Protein AF-A0AAN7VFF1-F1 (afdb_monomer)

Solvent-accessible surface area (backbone atoms only — not comparable to full-atom values): 11862 Å² total; per-residue (Å²): 141,87,87,75,80,69,63,66,57,57,54,52,55,50,51,52,52,50,51,47,53,57,49,34,58,54,51,51,55,50,44,56,53,51,65,57,41,81,92,45,73,69,48,50,55,50,47,51,52,42,52,74,63,53,44,77,51,70,64,53,49,50,55,37,26,72,39,93,57,51,47,63,69,60,51,50,50,44,49,53,53,35,52,54,49,47,49,51,51,51,51,52,54,50,51,33,59,74,68,73,40,63,57,42,48,66,67,58,61,66,70,44,100,61,59,65,47,58,54,54,48,55,52,63,56,34,57,89,52,78,55,44,39,51,67,50,41,67,70,63,58,74,44,63,72,56,46,50,49,54,27,47,45,48,10,58,75,65,66,27,61,68,39,48,51,46,52,48,56,58,45,65,78,73,55,93,83,73,91,70,60,74,58,53,57,52,47,51,56,53,52,49,55,51,51,51,50,56,63,52,56,69,60,65,78,76,116

Secondary structure (DSSP, 8-state):
----TTHHHHHHHHHHHHHHHHHHHHHHHHHHHHHHS---HHHHHHHHHHHHHT--THHHHHHHHH-TT--HHHHHHHHHHHHHHHHHHHHHHHHHHHTT-SEE-HHHHHHS---HHHHHHHHHHHTT-SSEEHHHHHHH---HHHHHHHHHHHHHHTT-HHHHHHHHHHHHHH-SS----HHHHHHHHHHHHHHHHHHHHSSSS--

Radius of gyration: 21.5 Å; Cα contacts (8 Å, |Δi|>4): 154; chains: 1; bounding box: 44×47×77 Å

Sequence (207 aa):
MSASCSSNRSDAKHLERELFNATRVVYTKHLRSVLLDISSIENYLLINRILQNIVIPDDCFNWCVKSINVCESNMNLLFNKKLETDNLIKHFVQLCKIYNSDCITSDQLDSLSLPLPFKMYIIDLVKPNIDINVHTICSKYKNFLYVMDEAICTAVEYANFKALQIIYNICKGCLFGGNFSFCWFRIWNCLFRHSVRHKYSSLLFLS

Mean predicted aligned error: 10.18 Å

Foldseek 3Di:
DDDDPPPVVVVVVVVVLVVLVVVLVVLVVVLLVLQQDDDDPVSVVSNLVCLVAHDQLLCVLLSLLLHLSRDLVSVVSSLVSLVVLLVVLVVVLVVCVVVVHQWDALVRLVPDPDHPNSSSVQVVQPPPDRISGSVSCVVSDQHSLNSLLVSLVSSVVSVVVVSLVSSCVSCVVPDDPDDHDPSVVVSVVVVVVVVVVVVVVVVVVPD

pLDDT: mean 78.47, std 17.46, range [31.84, 93.81]

Organism: NCBI:txid417401

Structure (mmCIF, N/CA/C/O backbone):
data_AF-A0AAN7VFF1-F1
#
_entry.id   AF-A0AAN7VFF1-F1
#
loop_
_atom_site.group_PDB
_atom_site.id
_atom_site.type_symbol
_atom_site.label_atom_id
_atom_site.label_alt_id
_atom_site.label_comp_id
_atom_site.label_asym_id
_atom_site.label_entity_id
_atom_site.label_seq_id
_atom_site.pdbx_PDB_ins_code
_atom_site.Cartn_x
_atom_site.Cartn_y
_atom_site.Cartn_z
_atom_site.occupancy
_atom_site.B_iso_or_equiv
_atom_site.auth_seq_id
_atom_site.auth_comp_id
_atom_site.auth_asym_id
_atom_site.auth_atom_id
_atom_site.pdbx_PDB_model_num
ATOM 1 N N . MET A 1 1 ? 24.382 -24.211 -35.698 1.00 40.16 1 MET A N 1
ATOM 2 C CA . MET A 1 1 ? 23.207 -24.566 -34.871 1.00 40.16 1 MET A CA 1
ATOM 3 C C . MET A 1 1 ? 23.294 -23.763 -33.586 1.00 40.16 1 MET A C 1
ATOM 5 O O . MET A 1 1 ? 24.069 -24.124 -32.715 1.00 40.16 1 MET A O 1
ATOM 9 N N . SER A 1 2 ? 22.608 -22.626 -33.499 1.00 44.09 2 SER A N 1
ATOM 10 C CA . SER A 1 2 ? 22.656 -21.768 -32.305 1.00 44.09 2 SER A CA 1
ATOM 11 C C . SER A 1 2 ? 21.486 -20.787 -32.325 1.00 44.09 2 SER A C 1
ATOM 13 O O . SER A 1 2 ? 21.639 -19.638 -32.726 1.00 44.09 2 SER A O 1
ATOM 15 N N . ALA A 1 3 ? 20.306 -21.268 -31.942 1.00 48.22 3 ALA A N 1
ATOM 16 C CA . ALA A 1 3 ? 19.147 -20.433 -31.641 1.00 48.22 3 ALA A CA 1
ATOM 17 C C . ALA A 1 3 ? 18.147 -21.244 -30.800 1.00 48.22 3 ALA A C 1
ATOM 19 O O . ALA A 1 3 ? 17.341 -21.977 -31.360 1.00 48.22 3 ALA A O 1
ATOM 20 N N . SER A 1 4 ? 18.220 -21.153 -29.467 1.00 43.62 4 SER A N 1
ATOM 21 C CA . SER A 1 4 ? 17.098 -21.554 -28.588 1.00 43.62 4 SER A CA 1
ATOM 22 C C . SER A 1 4 ? 17.164 -21.050 -27.134 1.00 43.62 4 SER A C 1
ATOM 24 O O . SER A 1 4 ? 16.301 -21.401 -26.340 1.00 43.62 4 SER A O 1
ATOM 26 N N . CYS A 1 5 ? 18.125 -20.204 -26.738 1.00 47.34 5 CYS A N 1
ATOM 27 C CA . CYS A 1 5 ? 18.219 -19.761 -25.334 1.00 47.34 5 CYS A CA 1
ATOM 28 C C . CYS A 1 5 ? 17.380 -18.513 -24.988 1.00 47.34 5 CYS A C 1
ATOM 30 O O . CYS A 1 5 ? 17.310 -18.141 -23.818 1.00 47.34 5 CYS A O 1
ATOM 32 N N . SER A 1 6 ? 16.763 -17.847 -25.967 1.00 49.81 6 SER A N 1
ATOM 33 C CA . SER A 1 6 ? 16.046 -16.578 -25.763 1.00 49.81 6 SER A CA 1
ATOM 34 C C . SER A 1 6 ? 14.559 -16.730 -25.413 1.00 49.81 6 SER A C 1
ATOM 36 O O . SER A 1 6 ? 14.064 -15.894 -24.662 1.00 49.81 6 SER A O 1
ATOM 38 N N . SER A 1 7 ? 13.856 -17.782 -25.860 1.00 52.59 7 SER A N 1
ATOM 39 C CA . SER A 1 7 ? 12.416 -17.948 -25.558 1.00 52.59 7 SER A CA 1
ATOM 40 C C . SER A 1 7 ? 12.154 -18.381 -24.110 1.00 52.59 7 SER A C 1
ATOM 42 O O . SER A 1 7 ? 11.251 -17.874 -23.458 1.00 52.59 7 SER A O 1
ATOM 44 N N . ASN A 1 8 ? 13.015 -19.226 -23.536 1.00 55.06 8 ASN A N 1
ATOM 45 C CA . ASN A 1 8 ? 12.800 -19.748 -22.180 1.00 55.06 8 ASN A CA 1
ATOM 46 C C . ASN A 1 8 ? 12.855 -18.664 -21.081 1.00 55.06 8 ASN A C 1
ATOM 48 O O . ASN A 1 8 ? 12.312 -18.856 -19.995 1.00 55.06 8 ASN A O 1
ATOM 52 N N . ARG A 1 9 ? 13.512 -17.520 -21.334 1.00 58.00 9 ARG A N 1
ATOM 53 C CA . ARG A 1 9 ? 13.608 -16.406 -20.370 1.00 58.00 9 ARG A CA 1
ATOM 54 C C . ARG A 1 9 ? 12.374 -15.504 -20.364 1.00 58.00 9 ARG A C 1
ATOM 56 O O . ARG A 1 9 ? 12.022 -15.015 -19.292 1.00 58.00 9 ARG A O 1
ATOM 63 N N . SER A 1 10 ? 11.738 -15.264 -21.513 1.00 66.56 10 SER A N 1
ATOM 64 C CA . SER A 1 10 ? 10.490 -14.488 -21.564 1.00 66.56 10 SER A CA 1
ATOM 65 C C . SER A 1 10 ? 9.350 -15.245 -20.892 1.00 66.56 10 SER A C 1
ATOM 67 O O . SER A 1 10 ? 8.590 -14.653 -20.127 1.00 66.56 10 SER A O 1
ATOM 69 N N . ASP A 1 11 ? 9.300 -16.561 -21.094 1.00 74.31 11 ASP A N 1
ATOM 70 C CA . ASP A 1 11 ? 8.230 -17.415 -20.574 1.00 74.31 11 ASP A CA 1
ATOM 71 C C . ASP A 1 11 ? 8.311 -17.555 -19.047 1.00 74.31 11 ASP A C 1
ATOM 73 O O . ASP A 1 11 ? 7.300 -17.466 -18.351 1.00 74.31 11 ASP A O 1
ATOM 77 N N . ALA A 1 12 ? 9.527 -17.668 -18.498 1.00 81.31 12 ALA A N 1
ATOM 78 C CA . ALA A 1 12 ? 9.746 -17.712 -17.052 1.00 81.31 12 ALA A CA 1
ATOM 79 C C . ALA A 1 12 ? 9.317 -16.411 -16.349 1.00 81.31 12 ALA A C 1
ATOM 81 O O . ALA A 1 12 ? 8.647 -16.454 -15.317 1.00 81.31 12 ALA A O 1
ATOM 82 N N . LYS A 1 13 ? 9.655 -15.249 -16.925 1.00 79.50 13 LYS A N 1
ATOM 83 C CA . LYS A 1 13 ? 9.238 -13.939 -16.396 1.00 79.50 13 LYS A CA 1
ATOM 84 C C . LYS A 1 13 ? 7.725 -13.750 -16.467 1.00 79.50 13 LYS A C 1
ATOM 86 O O . LYS A 1 13 ? 7.126 -13.189 -15.552 1.00 79.50 13 LYS A O 1
ATOM 91 N N . HIS A 1 14 ? 7.103 -14.199 -17.557 1.00 83.50 14 HIS A N 1
ATOM 92 C CA . HIS A 1 14 ? 5.654 -14.148 -17.707 1.00 83.50 14 HIS A CA 1
ATOM 93 C C . HIS A 1 14 ? 4.964 -14.967 -16.612 1.00 83.50 14 HIS A C 1
ATOM 95 O O . HIS A 1 14 ? 4.100 -14.448 -15.905 1.00 83.50 14 HIS A O 1
ATOM 101 N N . LEU A 1 15 ? 5.421 -16.205 -16.404 1.00 88.56 15 LEU A N 1
ATOM 102 C CA . LEU A 1 15 ? 4.895 -17.089 -15.369 1.00 88.56 15 LEU A CA 1
ATOM 103 C C . LEU A 1 15 ? 5.078 -16.512 -13.956 1.00 88.56 15 LEU A C 1
ATOM 105 O O . LEU A 1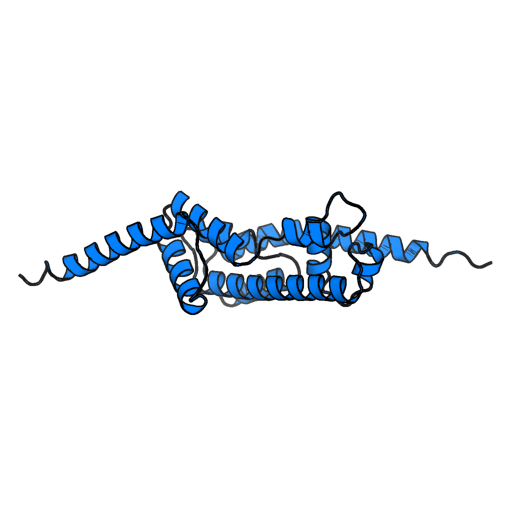 15 ? 4.157 -16.578 -13.146 1.00 88.56 15 LEU A O 1
ATOM 109 N N . GLU A 1 16 ? 6.230 -15.904 -13.656 1.00 88.50 16 GLU A N 1
ATOM 110 C CA . GLU A 1 16 ? 6.477 -15.245 -12.364 1.00 88.50 16 GLU A CA 1
ATOM 111 C C . GLU A 1 16 ? 5.470 -14.113 -12.102 1.00 88.50 16 GLU A C 1
ATOM 113 O O . GLU A 1 16 ? 4.908 -14.013 -11.008 1.00 88.50 16 GLU A O 1
ATOM 118 N N . ARG A 1 17 ? 5.177 -13.291 -13.120 1.00 87.50 17 ARG A N 1
ATOM 119 C CA . ARG A 1 17 ? 4.185 -12.207 -13.022 1.00 87.50 17 ARG A CA 1
ATOM 120 C C . ARG A 1 17 ? 2.769 -12.740 -12.833 1.00 87.50 17 ARG A C 1
ATOM 122 O O . ARG A 1 17 ? 2.012 -12.181 -12.038 1.00 87.50 17 ARG A O 1
ATOM 129 N N . GLU A 1 18 ? 2.394 -13.801 -13.542 1.00 88.94 18 GLU A N 1
ATOM 130 C CA . GLU A 1 18 ? 1.085 -14.443 -13.381 1.00 88.94 18 GLU A CA 1
ATOM 131 C C . GLU A 1 18 ? 0.916 -15.047 -11.989 1.00 88.94 18 GLU A C 1
ATOM 133 O O . GLU A 1 18 ? -0.088 -14.784 -11.320 1.00 88.94 18 GLU A O 1
ATOM 138 N N . LEU A 1 19 ? 1.926 -15.782 -11.516 1.00 91.50 19 LEU A N 1
ATOM 139 C CA . LEU A 1 19 ? 1.928 -16.360 -10.179 1.00 91.50 19 LEU A CA 1
ATOM 140 C C . LEU A 1 19 ? 1.840 -15.265 -9.117 1.00 91.50 19 LEU A C 1
ATOM 142 O O . LEU A 1 19 ? 1.045 -15.381 -8.182 1.00 91.50 19 LEU A O 1
ATOM 146 N N . PHE A 1 20 ? 2.594 -14.174 -9.279 1.00 91.50 20 PHE A N 1
ATOM 147 C CA . PHE A 1 20 ? 2.510 -13.017 -8.396 1.00 91.50 20 PHE A CA 1
ATOM 148 C C . PHE A 1 20 ? 1.102 -12.412 -8.387 1.00 91.50 20 PHE A C 1
ATOM 150 O O . PHE A 1 20 ? 0.550 -12.160 -7.317 1.00 91.50 20 PHE A O 1
ATOM 157 N N . ASN A 1 21 ? 0.482 -12.220 -9.555 1.00 90.38 21 ASN A N 1
ATOM 158 C CA . ASN A 1 21 ? -0.864 -11.655 -9.657 1.00 90.38 21 ASN A CA 1
ATOM 159 C C . ASN A 1 21 ? -1.918 -12.542 -8.982 1.00 90.38 21 ASN A C 1
ATOM 161 O O . ASN A 1 21 ? -2.743 -12.033 -8.221 1.00 90.38 21 ASN A O 1
ATOM 165 N N . ALA A 1 22 ? -1.869 -13.856 -9.212 1.00 91.94 22 ALA A N 1
ATOM 166 C CA . ALA A 1 22 ? -2.765 -14.815 -8.569 1.00 91.94 22 ALA A CA 1
ATOM 167 C C . ALA A 1 22 ? -2.576 -14.816 -7.042 1.00 91.94 22 ALA A C 1
ATOM 169 O O . ALA A 1 22 ? -3.541 -14.716 -6.279 1.00 91.94 22 ALA A O 1
ATOM 170 N N . THR A 1 23 ? -1.318 -14.839 -6.602 1.00 91.75 23 THR A N 1
ATOM 171 C CA . THR A 1 23 ? -0.920 -14.800 -5.190 1.00 91.75 23 THR A CA 1
ATOM 172 C C . THR A 1 23 ? -1.412 -13.521 -4.516 1.00 91.75 23 THR A C 1
ATOM 174 O O . THR A 1 23 ? -2.023 -13.569 -3.447 1.00 91.75 23 THR A O 1
ATOM 177 N N . ARG A 1 24 ? -1.233 -12.370 -5.169 1.00 91.69 24 ARG A N 1
ATOM 178 C CA . ARG A 1 24 ? -1.664 -11.067 -4.661 1.00 91.69 24 ARG A CA 1
ATOM 179 C C . ARG A 1 24 ? -3.152 -11.045 -4.341 1.00 91.69 24 ARG A C 1
ATOM 181 O O . ARG A 1 24 ? -3.509 -10.615 -3.254 1.00 91.69 24 ARG A O 1
ATOM 188 N N . VAL A 1 25 ? -4.013 -11.578 -5.209 1.00 91.19 25 VAL A N 1
ATOM 189 C CA . VAL A 1 25 ? -5.466 -11.626 -4.953 1.00 91.19 25 VAL A CA 1
ATOM 190 C C . VAL A 1 25 ? -5.794 -12.387 -3.663 1.00 91.19 25 VAL A C 1
ATOM 192 O O . VAL A 1 25 ? -6.626 -11.935 -2.871 1.00 91.19 25 VAL A O 1
ATOM 195 N N . VAL A 1 26 ? -5.142 -13.528 -3.432 1.00 93.12 26 VAL A N 1
ATOM 196 C CA . VAL A 1 26 ? -5.361 -14.357 -2.236 1.00 93.12 26 VAL A CA 1
ATOM 197 C C . VAL A 1 26 ? -4.860 -13.640 -0.984 1.00 93.12 26 VAL A C 1
ATOM 199 O O . VAL A 1 26 ? -5.607 -13.482 -0.014 1.00 93.12 26 VAL A O 1
ATOM 202 N N . TYR A 1 27 ? -3.625 -13.141 -1.013 1.00 93.12 27 TYR A N 1
ATOM 203 C CA . TYR A 1 27 ? -3.022 -12.486 0.145 1.00 93.12 27 TYR A CA 1
ATOM 204 C C . TYR A 1 27 ? -3.624 -11.115 0.448 1.00 93.12 27 TYR A C 1
ATOM 206 O O . TYR A 1 27 ? -3.669 -10.745 1.613 1.00 93.12 27 TYR A O 1
ATOM 214 N N . THR A 1 28 ? -4.169 -10.390 -0.531 1.00 92.69 28 THR A N 1
ATOM 215 C CA . THR A 1 28 ? -4.958 -9.172 -0.291 1.00 92.69 28 THR A CA 1
ATOM 216 C C . THR A 1 28 ? -6.210 -9.481 0.529 1.00 92.69 28 THR A C 1
ATOM 218 O O . THR A 1 28 ? -6.496 -8.786 1.505 1.00 92.69 28 THR A O 1
ATOM 221 N N . LYS A 1 29 ? -6.948 -10.547 0.183 1.00 91.44 29 LYS A N 1
ATOM 222 C CA . LYS A 1 29 ? -8.126 -10.974 0.959 1.00 91.44 29 LYS A CA 1
ATOM 223 C C . LYS A 1 29 ? -7.735 -11.386 2.375 1.00 91.44 29 LYS A C 1
ATOM 225 O O . LYS A 1 29 ? -8.391 -10.983 3.334 1.00 91.44 29 LYS A O 1
ATOM 230 N N . HIS A 1 30 ? -6.656 -12.153 2.500 1.00 91.69 30 HIS A N 1
ATOM 231 C CA . HIS A 1 30 ? -6.180 -12.617 3.796 1.00 91.69 30 HIS A CA 1
ATOM 232 C C . HIS A 1 30 ? -5.670 -11.463 4.671 1.00 91.69 30 HIS A C 1
ATOM 234 O O . HIS A 1 30 ? -6.083 -11.343 5.819 1.00 91.69 30 HIS A O 1
ATOM 240 N N . LEU A 1 31 ? -4.876 -10.551 4.105 1.00 93.75 31 LEU A N 1
ATOM 241 C CA . LEU A 1 31 ? -4.406 -9.336 4.769 1.00 93.75 31 LEU A CA 1
ATOM 242 C C . LEU A 1 31 ? -5.571 -8.507 5.301 1.00 93.75 31 LEU A C 1
ATOM 244 O O . LEU A 1 31 ? -5.540 -8.082 6.452 1.00 93.75 31 LEU A O 1
ATOM 248 N N . ARG A 1 32 ? -6.616 -8.312 4.490 1.00 92.62 32 ARG A N 1
ATOM 249 C CA . ARG A 1 32 ? -7.819 -7.605 4.932 1.00 92.62 32 ARG A CA 1
ATOM 250 C C . ARG A 1 32 ? -8.480 -8.304 6.118 1.00 92.62 32 ARG A C 1
ATOM 252 O O . ARG A 1 32 ? -8.905 -7.618 7.033 1.00 92.62 32 ARG A O 1
ATOM 259 N N . SER A 1 33 ? -8.561 -9.633 6.128 1.00 90.75 33 SER A N 1
ATOM 260 C CA . SER A 1 33 ? -9.110 -10.369 7.274 1.00 90.75 33 SER A CA 1
ATOM 261 C C . SER A 1 33 ? -8.282 -10.131 8.538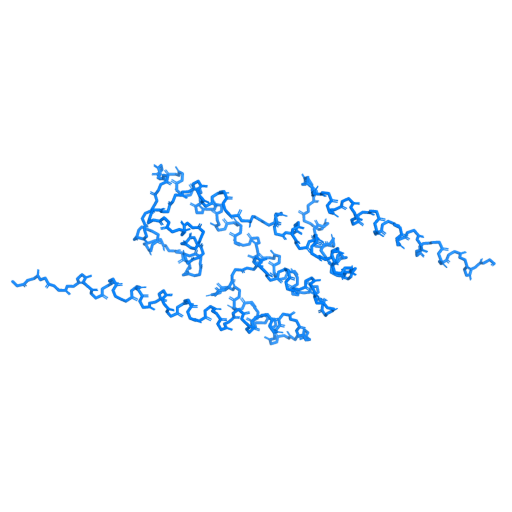 1.00 90.75 33 SER A C 1
ATOM 263 O O . SER A 1 33 ? -8.831 -9.763 9.568 1.00 90.75 33 SER A O 1
ATOM 2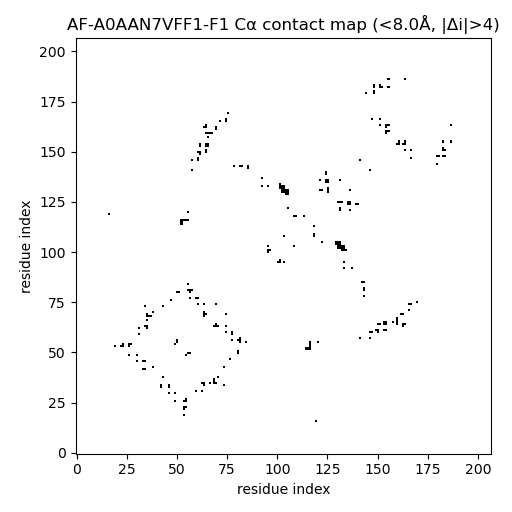65 N N . VAL A 1 34 ? -6.961 -10.289 8.442 1.00 91.38 34 VAL A N 1
ATOM 266 C CA . VAL A 1 34 ? -6.044 -10.233 9.591 1.00 91.38 34 VAL A CA 1
ATOM 267 C C . VAL A 1 34 ? -5.881 -8.809 10.138 1.00 91.38 34 VAL A C 1
ATOM 269 O O . VAL A 1 34 ? -5.774 -8.623 11.345 1.00 91.38 34 VAL A O 1
ATOM 272 N N . LEU A 1 35 ? -5.918 -7.783 9.279 1.00 89.62 35 LEU A N 1
ATOM 273 C CA . LEU A 1 35 ? -5.889 -6.375 9.704 1.00 89.62 35 LEU A CA 1
ATOM 274 C C . LEU A 1 35 ? -7.100 -5.978 10.557 1.00 89.62 35 LEU A C 1
ATOM 276 O O . LEU A 1 35 ? -6.996 -5.039 11.350 1.00 89.62 35 LEU A O 1
ATOM 280 N N . LEU A 1 36 ? -8.237 -6.646 10.346 1.00 87.94 36 LEU A N 1
ATOM 281 C CA . LEU A 1 36 ? -9.518 -6.339 10.983 1.00 87.94 36 LEU A CA 1
ATOM 282 C C . LEU A 1 36 ? -9.849 -7.259 12.165 1.00 87.94 36 LEU A C 1
ATOM 284 O O . LEU A 1 36 ? -10.849 -7.027 12.851 1.00 87.94 36 LEU A O 1
ATOM 288 N N . ASP A 1 37 ? -9.025 -8.280 12.382 1.00 86.19 37 ASP A N 1
ATOM 289 C CA . ASP A 1 37 ? -9.123 -9.210 13.498 1.00 86.19 37 ASP A CA 1
ATOM 290 C C . ASP A 1 37 ? -8.474 -8.632 14.772 1.00 86.19 37 ASP A C 1
ATOM 292 O O . ASP A 1 37 ? -7.888 -7.543 14.775 1.00 86.19 37 ASP A O 1
ATOM 296 N N . ILE A 1 38 ? -8.585 -9.358 15.882 1.00 76.88 38 ILE A N 1
ATOM 297 C CA . ILE A 1 38 ? -7.946 -9.009 17.149 1.00 76.88 38 ILE A CA 1
ATOM 298 C C . ILE A 1 38 ? -6.421 -8.988 16.967 1.00 76.88 38 ILE A C 1
ATOM 300 O O . ILE A 1 38 ? -5.815 -9.867 16.350 1.00 76.88 38 ILE A O 1
ATOM 304 N N . SER A 1 39 ? -5.786 -7.958 17.529 1.00 78.06 39 SER A N 1
ATOM 305 C CA . SER A 1 39 ? -4.334 -7.797 17.478 1.00 78.06 39 SER A CA 1
ATOM 306 C C . SER A 1 39 ? -3.634 -8.940 18.215 1.00 78.06 39 SER A C 1
ATOM 308 O O . SER A 1 39 ? -3.800 -9.096 19.424 1.00 78.06 39 SER A O 1
ATOM 310 N N . SER A 1 40 ? -2.784 -9.674 17.501 1.00 84.56 40 SER A N 1
ATOM 311 C CA . SER A 1 40 ? -1.859 -10.669 18.050 1.00 84.56 40 SER A CA 1
ATOM 312 C C . SER A 1 40 ? -0.466 -10.497 17.440 1.00 84.56 40 SER A C 1
ATOM 314 O O . SER A 1 40 ? -0.299 -9.834 16.410 1.00 84.56 40 SER A O 1
ATOM 316 N N . ILE A 1 41 ? 0.551 -11.082 18.078 1.00 85.94 41 ILE A N 1
ATOM 317 C CA . ILE A 1 41 ? 1.934 -11.036 17.576 1.00 85.94 41 ILE A CA 1
ATOM 318 C C . ILE A 1 41 ? 2.027 -11.793 16.246 1.00 85.94 41 ILE A C 1
ATOM 320 O O . ILE A 1 41 ? 2.675 -11.329 15.306 1.00 85.94 41 ILE A O 1
ATOM 324 N N . GLU A 1 42 ? 1.337 -12.926 16.141 1.00 87.50 42 GLU A N 1
ATOM 325 C CA . GLU A 1 42 ? 1.262 -13.737 14.929 1.00 87.50 42 GLU A CA 1
ATOM 326 C C . GLU A 1 42 ? 0.645 -12.937 13.777 1.00 87.50 42 GLU A C 1
ATOM 328 O O . GLU A 1 42 ? 1.208 -12.898 12.677 1.00 87.50 42 GLU A O 1
ATOM 333 N N . ASN A 1 43 ? -0.456 -12.229 14.051 1.00 86.69 43 ASN A N 1
ATOM 334 C CA . ASN A 1 43 ? -1.131 -11.377 13.078 1.00 86.69 43 ASN A CA 1
ATOM 335 C C . ASN A 1 43 ? -0.216 -10.235 12.625 1.00 86.69 43 ASN A C 1
ATOM 337 O O . ASN A 1 43 ? -0.091 -9.995 11.425 1.00 86.69 43 ASN A O 1
ATOM 341 N N . TYR A 1 44 ? 0.498 -9.585 13.548 1.00 87.31 44 TYR A N 1
ATOM 342 C CA . TYR A 1 44 ? 1.457 -8.529 13.213 1.00 87.31 44 TYR A CA 1
ATOM 343 C C . TYR A 1 44 ? 2.571 -9.024 12.275 1.00 87.31 44 TYR A C 1
ATOM 345 O O . TYR A 1 44 ? 2.860 -8.392 11.254 1.00 87.31 44 TYR A O 1
ATOM 353 N N . LEU A 1 45 ? 3.185 -10.172 12.586 1.00 88.56 45 LEU A N 1
ATOM 354 C CA . LEU A 1 45 ? 4.247 -10.758 11.760 1.00 88.56 45 LEU A CA 1
ATOM 355 C C . LEU A 1 45 ? 3.740 -11.124 10.363 1.00 88.56 45 LEU A C 1
ATOM 357 O O . LEU A 1 45 ? 4.435 -10.892 9.369 1.00 88.56 45 LEU A O 1
ATOM 361 N N . LEU A 1 46 ? 2.529 -11.673 10.282 1.00 90.19 46 LEU A N 1
ATOM 362 C CA . LEU A 1 46 ? 1.897 -12.035 9.022 1.00 90.19 46 LEU A CA 1
ATOM 363 C C . LEU A 1 46 ? 1.570 -10.802 8.171 1.00 90.19 46 LEU A C 1
ATOM 365 O O . LEU A 1 46 ? 1.948 -10.763 7.000 1.00 90.19 46 LEU A O 1
ATOM 369 N N . ILE A 1 47 ? 0.946 -9.777 8.762 1.00 91.00 47 ILE A N 1
ATOM 370 C CA . ILE A 1 47 ? 0.664 -8.493 8.104 1.00 91.00 47 ILE A CA 1
ATOM 371 C C . ILE A 1 47 ? 1.961 -7.912 7.536 1.00 91.00 47 ILE A C 1
ATOM 373 O O . ILE A 1 47 ? 2.024 -7.576 6.353 1.00 91.00 47 ILE A O 1
ATOM 377 N N . ASN A 1 48 ? 3.017 -7.847 8.352 1.00 89.69 48 ASN A N 1
ATOM 378 C CA . ASN A 1 48 ? 4.295 -7.288 7.929 1.00 89.69 48 ASN A CA 1
ATOM 379 C C . ASN A 1 48 ? 4.900 -8.066 6.748 1.00 89.69 48 ASN A C 1
ATOM 381 O O . ASN A 1 48 ? 5.337 -7.455 5.775 1.00 89.69 48 ASN A O 1
ATOM 385 N N . ARG A 1 49 ? 4.863 -9.406 6.775 1.00 88.81 49 ARG A N 1
ATOM 386 C CA . ARG A 1 49 ? 5.354 -10.237 5.660 1.00 88.81 49 ARG A CA 1
ATOM 387 C C . ARG A 1 49 ? 4.574 -10.006 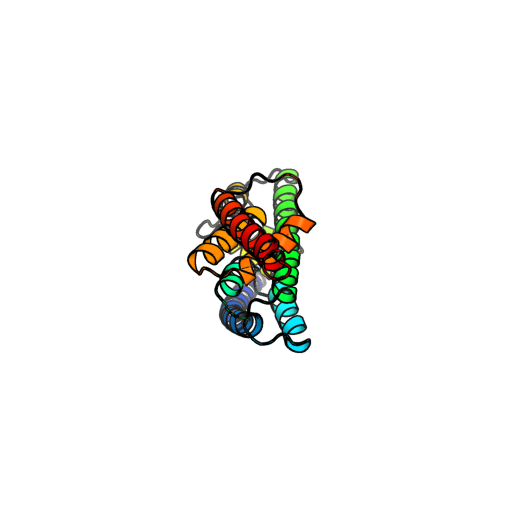4.369 1.00 88.81 49 ARG A C 1
ATOM 389 O O . ARG A 1 49 ? 5.191 -9.936 3.306 1.00 88.81 49 ARG A O 1
ATOM 396 N N . ILE A 1 50 ? 3.247 -9.885 4.442 1.00 90.81 50 ILE A N 1
ATOM 397 C CA . ILE A 1 50 ? 2.414 -9.650 3.255 1.00 90.81 50 ILE A CA 1
ATOM 398 C C . ILE A 1 50 ? 2.691 -8.258 2.670 1.00 90.81 50 ILE A C 1
ATOM 400 O O . ILE A 1 50 ? 2.853 -8.127 1.456 1.00 90.81 50 ILE A O 1
ATOM 404 N N . LEU A 1 51 ? 2.797 -7.233 3.518 1.00 88.94 51 LEU A N 1
ATOM 405 C CA . LEU A 1 51 ? 3.083 -5.860 3.086 1.00 88.94 51 LEU A CA 1
ATOM 406 C C . LEU A 1 51 ? 4.498 -5.694 2.517 1.00 88.94 51 LEU A C 1
ATOM 408 O O . LEU A 1 51 ? 4.715 -4.880 1.628 1.00 88.94 51 LEU A O 1
ATOM 412 N N . GLN A 1 52 ? 5.467 -6.469 3.006 1.00 85.50 52 GLN A N 1
ATOM 413 C CA . GLN A 1 52 ? 6.832 -6.452 2.475 1.00 85.50 52 GLN A CA 1
ATOM 414 C C . GLN A 1 52 ? 6.939 -7.104 1.092 1.00 85.50 52 GLN A C 1
ATOM 416 O O . GLN A 1 52 ? 7.755 -6.677 0.280 1.00 85.50 52 GLN A O 1
ATOM 421 N N . ASN A 1 53 ? 6.147 -8.150 0.830 1.00 84.50 53 ASN A N 1
ATOM 422 C CA . ASN A 1 53 ? 6.418 -9.063 -0.284 1.00 84.50 53 ASN A CA 1
ATOM 423 C C . ASN A 1 53 ? 5.302 -9.163 -1.322 1.00 84.50 53 ASN A C 1
ATOM 425 O O . ASN A 1 53 ? 5.492 -9.863 -2.311 1.00 84.50 53 ASN A O 1
ATOM 429 N N . ILE A 1 54 ? 4.127 -8.567 -1.104 1.00 86.25 54 ILE A N 1
ATOM 430 C CA . ILE A 1 54 ? 2.967 -8.846 -1.964 1.00 86.25 54 ILE A CA 1
ATOM 431 C C . ILE A 1 54 ? 2.077 -7.620 -2.168 1.00 86.25 54 ILE A C 1
ATOM 433 O O . ILE A 1 54 ? 1.728 -7.302 -3.305 1.00 86.25 54 ILE A O 1
ATOM 437 N N . VAL A 1 55 ? 1.677 -6.946 -1.087 1.00 84.44 55 VAL A N 1
ATOM 438 C CA . VAL A 1 55 ? 0.613 -5.930 -1.129 1.00 84.44 55 VAL A CA 1
ATOM 439 C C . VAL A 1 55 ? 1.149 -4.546 -0.773 1.00 84.44 55 VAL A C 1
ATOM 441 O O . VAL A 1 55 ? 1.817 -4.377 0.239 1.00 84.44 55 VAL A O 1
ATOM 444 N N . ILE A 1 56 ? 0.790 -3.545 -1.579 1.00 84.88 56 ILE A N 1
ATOM 445 C CA . ILE A 1 56 ? 1.044 -2.128 -1.291 1.00 84.88 56 ILE A CA 1
ATOM 446 C C . ILE A 1 56 ? -0.050 -1.601 -0.344 1.00 84.88 56 ILE A C 1
ATOM 448 O O . ILE A 1 56 ? -1.225 -1.913 -0.550 1.00 84.88 56 ILE A O 1
ATOM 452 N N . PRO A 1 57 ? 0.290 -0.812 0.692 1.00 85.62 57 PRO A N 1
ATOM 453 C CA . PRO A 1 57 ? -0.640 -0.477 1.773 1.00 85.62 57 PRO A CA 1
ATOM 454 C C . PRO A 1 57 ? -1.737 0.549 1.428 1.00 85.62 57 PRO A C 1
ATOM 456 O O . PRO A 1 57 ? -2.487 0.923 2.326 1.00 85.62 57 PRO A O 1
ATOM 459 N N . ASP A 1 58 ? -1.867 1.006 0.180 1.00 85.88 58 ASP A N 1
ATOM 460 C CA . ASP A 1 58 ? -2.738 2.133 -0.202 1.00 85.88 58 ASP A CA 1
ATOM 461 C C . ASP A 1 58 ? -4.201 1.934 0.227 1.00 85.88 58 ASP A C 1
ATOM 463 O O . ASP A 1 58 ? -4.757 2.761 0.949 1.00 85.88 58 ASP A O 1
ATOM 467 N N . ASP A 1 59 ? -4.800 0.792 -0.116 1.00 88.31 59 ASP A N 1
ATOM 468 C CA . ASP A 1 59 ? -6.187 0.481 0.259 1.00 88.31 59 ASP A CA 1
ATOM 469 C C . ASP A 1 59 ? -6.334 -0.008 1.709 1.00 88.31 59 ASP A C 1
ATOM 471 O O . ASP A 1 59 ? -7.437 -0.019 2.263 1.00 88.31 59 ASP A O 1
ATOM 475 N N . CYS A 1 60 ? -5.230 -0.407 2.349 1.00 92.88 60 CYS A N 1
ATOM 476 C CA . CYS A 1 60 ? -5.259 -0.999 3.685 1.00 92.88 60 CYS A CA 1
ATOM 477 C C . CYS A 1 60 ? -5.748 0.005 4.733 1.00 92.88 60 CYS A C 1
ATOM 479 O O . CYS A 1 60 ? -6.492 -0.370 5.640 1.00 92.88 60 CYS A O 1
ATOM 481 N N . PHE A 1 61 ? -5.394 1.285 4.583 1.00 93.12 61 PHE A N 1
ATOM 482 C CA . PHE A 1 61 ? -5.904 2.345 5.453 1.00 93.12 61 PHE A CA 1
ATOM 483 C C . PHE A 1 61 ? -7.424 2.445 5.359 1.00 93.12 61 PHE A C 1
ATOM 485 O O . PHE A 1 61 ? -8.097 2.419 6.386 1.00 93.12 61 PHE A O 1
ATOM 492 N N . ASN A 1 62 ? -7.970 2.458 4.140 1.00 92.50 62 ASN A N 1
ATOM 493 C CA . ASN A 1 62 ? -9.412 2.514 3.913 1.00 92.50 62 ASN A CA 1
ATOM 494 C C . ASN A 1 62 ? -10.145 1.309 4.520 1.00 92.50 62 ASN A C 1
ATOM 496 O O . ASN A 1 62 ? -11.260 1.456 5.018 1.00 92.50 62 ASN A O 1
ATOM 500 N N . TRP A 1 63 ? -9.543 0.117 4.526 1.00 93.81 63 TRP A N 1
ATOM 501 C CA . TRP A 1 63 ? -10.141 -1.034 5.210 1.00 93.81 63 TRP A CA 1
ATOM 502 C C . TRP A 1 63 ? -10.151 -0.851 6.726 1.00 93.81 63 TRP A C 1
ATOM 504 O O . TRP A 1 63 ? -11.192 -1.049 7.353 1.00 93.81 63 TRP A O 1
ATOM 514 N N . CYS A 1 64 ? -9.022 -0.440 7.307 1.00 93.38 64 CYS A N 1
ATOM 515 C CA . CYS A 1 64 ? -8.887 -0.245 8.747 1.00 93.38 64 CYS A CA 1
ATOM 516 C C . CYS A 1 64 ? -9.836 0.836 9.276 1.00 93.38 64 CYS A C 1
ATOM 518 O O . CYS A 1 64 ? -10.523 0.606 10.268 1.00 93.38 64 CYS A O 1
ATOM 520 N N . VAL A 1 65 ? -9.936 1.987 8.606 1.00 92.69 65 VAL A N 1
ATOM 521 C CA . VAL A 1 65 ? -10.780 3.106 9.069 1.00 92.69 65 VAL A CA 1
ATOM 522 C C . VAL A 1 65 ? -12.278 2.838 8.951 1.00 92.69 65 VAL A C 1
ATOM 524 O O . VAL A 1 65 ? -13.066 3.463 9.655 1.00 92.69 65 VAL A O 1
ATOM 527 N N . LYS A 1 66 ? -12.692 1.893 8.100 1.00 92.56 66 LYS A N 1
ATOM 528 C CA . LYS A 1 66 ? -14.086 1.427 8.028 1.00 92.56 66 LYS A CA 1
ATOM 529 C C . LYS A 1 66 ? -14.441 0.456 9.155 1.00 92.56 66 LYS A C 1
ATOM 531 O O . LYS A 1 66 ? -15.619 0.206 9.391 1.00 92.56 66 LYS A O 1
ATOM 536 N N . SER A 1 67 ? -13.447 -0.110 9.837 1.00 90.31 67 SER A N 1
ATOM 537 C CA . SER A 1 67 ? -13.660 -1.125 10.865 1.00 90.31 67 SER A CA 1
ATOM 538 C C . SER A 1 67 ? -13.825 -0.531 12.258 1.00 90.31 67 SER A C 1
ATOM 540 O O . SER A 1 67 ? -13.066 0.336 12.692 1.00 90.31 67 SER A O 1
ATOM 542 N N . ILE A 1 68 ? -14.772 -1.089 13.009 1.00 86.19 68 ILE A N 1
ATOM 543 C CA . ILE A 1 68 ? -14.989 -0.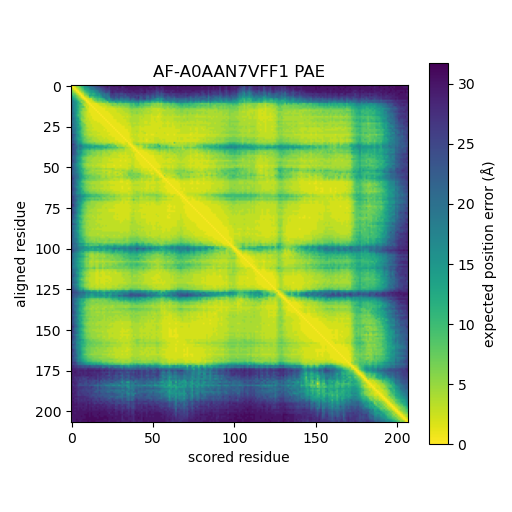787 14.430 1.00 86.19 68 ILE A CA 1
ATOM 544 C C . ILE A 1 68 ? -13.764 -1.220 15.264 1.00 86.19 68 ILE A C 1
ATOM 546 O O . ILE A 1 68 ? -13.405 -0.578 16.253 1.00 86.19 68 ILE A O 1
ATOM 550 N N . ASN A 1 69 ? -13.058 -2.259 14.807 1.00 86.00 69 ASN A N 1
ATOM 551 C CA . ASN A 1 69 ? -11.884 -2.834 15.465 1.00 86.00 69 ASN A CA 1
ATOM 552 C C . ASN A 1 69 ? -10.564 -2.187 15.025 1.00 86.00 69 ASN A C 1
ATOM 554 O O . ASN A 1 69 ? -9.507 -2.791 15.181 1.00 86.00 69 ASN A O 1
ATOM 558 N N . VAL A 1 70 ? -10.595 -0.961 14.486 1.00 89.62 70 VAL A N 1
ATOM 559 C CA . VAL A 1 70 ? -9.374 -0.244 14.095 1.00 89.62 70 VAL A CA 1
ATOM 560 C C . VAL A 1 70 ? -8.342 -0.261 15.231 1.00 89.62 70 VAL A C 1
ATOM 562 O O . VAL A 1 70 ? -8.652 0.028 16.397 1.00 89.62 70 VAL A O 1
ATOM 565 N N . CYS A 1 71 ? -7.117 -0.648 14.880 1.00 88.69 71 CYS A N 1
ATOM 566 C CA . CYS A 1 71 ? -6.022 -0.886 15.808 1.00 88.69 71 CYS A CA 1
ATOM 567 C C . CYS A 1 71 ? -4.856 0.060 15.508 1.00 88.69 71 CYS A C 1
ATOM 569 O O . CYS A 1 71 ? -4.415 0.177 14.364 1.00 88.69 71 CYS A O 1
ATOM 571 N N . GLU A 1 72 ? -4.350 0.734 16.539 1.00 88.75 72 GLU A N 1
ATOM 572 C CA . GLU A 1 72 ? -3.287 1.732 16.402 1.00 88.75 72 GLU A CA 1
ATOM 573 C C . GLU A 1 72 ? -1.953 1.121 15.957 1.00 88.75 72 GLU A C 1
ATOM 575 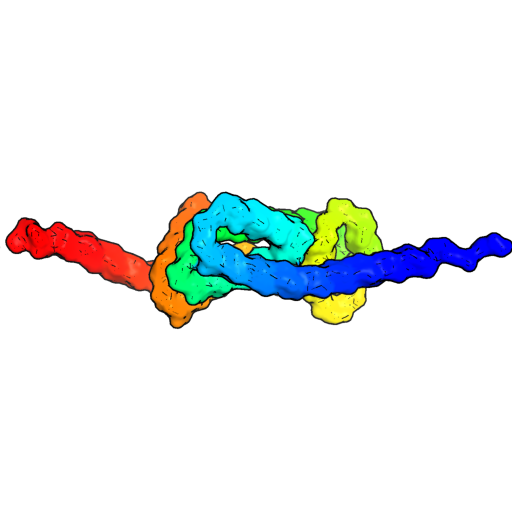O O . GLU A 1 72 ? -1.267 1.708 15.123 1.00 88.75 72 GLU A O 1
ATOM 580 N N . SER A 1 73 ? -1.593 -0.072 16.439 1.00 88.88 73 SER A N 1
ATOM 581 C CA . SER A 1 73 ? -0.362 -0.757 16.018 1.00 88.88 73 SER A CA 1
ATOM 582 C C . SER A 1 73 ? -0.392 -1.116 14.529 1.00 88.88 73 SER A C 1
ATOM 584 O O . SER A 1 73 ? 0.580 -0.858 13.820 1.00 88.88 73 SER A O 1
ATOM 586 N N . ASN A 1 74 ? -1.523 -1.625 14.031 1.00 90.50 74 ASN A N 1
ATOM 587 C CA . ASN A 1 74 ? -1.711 -1.920 12.609 1.00 90.50 74 ASN A CA 1
ATOM 588 C C . ASN A 1 74 ? -1.665 -0.641 11.764 1.00 90.50 74 ASN A C 1
ATOM 590 O O . ASN A 1 74 ? -1.004 -0.618 10.730 1.00 90.50 74 ASN A O 1
ATOM 594 N N . MET A 1 75 ? -2.309 0.440 12.213 1.00 90.56 75 MET A N 1
ATOM 595 C CA . MET A 1 75 ? -2.263 1.732 11.514 1.00 90.56 75 MET A CA 1
ATOM 596 C C . MET A 1 75 ? -0.842 2.314 11.466 1.00 90.56 75 MET A C 1
ATOM 598 O O . MET A 1 75 ? -0.423 2.796 10.416 1.00 90.56 75 MET A O 1
ATOM 602 N N . ASN A 1 76 ? -0.074 2.210 12.555 1.00 90.12 76 ASN A N 1
ATOM 603 C CA . ASN A 1 76 ? 1.338 2.605 12.590 1.00 90.12 76 ASN A CA 1
ATOM 604 C C . ASN A 1 76 ? 2.210 1.748 11.660 1.00 90.12 76 ASN A C 1
ATOM 606 O O . ASN A 1 76 ? 3.076 2.270 10.958 1.00 90.12 76 ASN A O 1
ATOM 610 N N . LEU A 1 77 ? 1.973 0.434 11.609 1.00 91.44 77 LEU A N 1
ATOM 611 C CA . LEU A 1 77 ? 2.672 -0.447 10.675 1.00 91.44 77 LEU A CA 1
ATOM 612 C C . LEU A 1 77 ? 2.384 -0.049 9.221 1.00 91.44 77 LEU A C 1
ATOM 614 O O . LEU A 1 77 ? 3.317 0.098 8.431 1.00 91.44 77 LEU A O 1
ATOM 618 N N . LEU A 1 78 ? 1.111 0.171 8.877 1.00 93.19 78 LEU A N 1
ATOM 619 C CA . LEU A 1 78 ? 0.707 0.625 7.544 1.00 93.19 78 LEU A CA 1
ATOM 620 C C . LEU A 1 78 ? 1.347 1.968 7.190 1.00 93.19 78 LEU A C 1
ATOM 622 O O . LEU A 1 78 ? 1.845 2.129 6.076 1.00 93.19 78 LEU A O 1
ATOM 626 N N . PHE A 1 79 ? 1.386 2.905 8.139 1.00 90.81 79 PHE A N 1
ATOM 627 C CA . PHE A 1 79 ? 2.056 4.196 7.987 1.00 90.81 79 PHE A CA 1
ATOM 628 C C . PHE A 1 79 ? 3.532 4.020 7.609 1.00 90.81 79 PHE A C 1
ATOM 630 O O . PHE A 1 79 ? 3.969 4.534 6.577 1.00 90.81 79 PHE A O 1
ATOM 637 N N . ASN A 1 80 ? 4.279 3.226 8.380 1.00 90.06 80 ASN A N 1
ATOM 638 C CA . ASN A 1 80 ? 5.697 2.976 8.117 1.00 90.06 80 ASN A CA 1
ATOM 639 C C . ASN A 1 80 ? 5.908 2.330 6.741 1.00 90.06 80 ASN A C 1
ATOM 641 O O . ASN A 1 80 ? 6.757 2.774 5.969 1.00 90.06 80 ASN A O 1
ATOM 645 N N . LYS A 1 81 ? 5.080 1.343 6.380 1.00 90.94 81 LYS A N 1
ATOM 646 C CA . LYS A 1 81 ? 5.140 0.692 5.062 1.00 90.94 81 LYS A CA 1
ATOM 647 C C . LYS A 1 81 ? 4.788 1.618 3.911 1.00 90.94 81 LYS A C 1
ATOM 649 O O . LYS A 1 81 ? 5.386 1.517 2.835 1.00 90.94 81 LYS A O 1
ATOM 654 N N . LYS A 1 82 ? 3.874 2.562 4.124 1.00 91.25 82 LYS A N 1
ATOM 655 C CA . LYS A 1 82 ? 3.565 3.566 3.112 1.00 91.25 82 LYS A CA 1
ATOM 656 C C . LYS A 1 82 ? 4.729 4.532 2.912 1.00 91.25 82 LYS A C 1
ATOM 658 O O . LYS A 1 82 ? 5.073 4.809 1.768 1.00 91.25 82 LYS A O 1
ATOM 663 N N . LEU A 1 83 ? 5.386 4.974 3.984 1.00 90.00 83 LEU A N 1
ATOM 664 C CA . LEU A 1 83 ? 6.584 5.813 3.878 1.00 90.00 83 LEU A CA 1
ATOM 665 C C . LEU A 1 83 ? 7.752 5.099 3.187 1.00 90.00 83 LEU A C 1
ATOM 667 O O . LEU A 1 83 ? 8.416 5.697 2.340 1.00 90.00 83 LEU A O 1
ATOM 671 N N . GLU A 1 84 ? 7.986 3.822 3.504 1.00 90.06 84 GLU A N 1
ATOM 672 C CA . GLU A 1 84 ? 8.967 2.993 2.789 1.00 90.06 84 GLU A CA 1
ATOM 673 C C . GLU A 1 84 ? 8.663 2.976 1.279 1.00 90.06 84 GLU A C 1
ATOM 675 O O . GLU A 1 84 ? 9.550 3.217 0.459 1.00 90.06 84 GLU A O 1
ATOM 680 N N . THR A 1 85 ? 7.392 2.787 0.910 1.00 89.94 85 THR A N 1
ATOM 681 C CA . THR A 1 85 ? 6.943 2.794 -0.493 1.00 89.94 85 THR A CA 1
ATOM 682 C C . THR A 1 85 ? 7.135 4.165 -1.155 1.00 89.94 85 THR A C 1
ATOM 684 O O . THR A 1 85 ? 7.683 4.236 -2.255 1.00 89.94 85 THR A O 1
ATOM 687 N N . ASP A 1 86 ? 6.749 5.258 -0.486 1.00 90.69 86 ASP A N 1
ATOM 688 C CA . ASP A 1 86 ? 6.956 6.639 -0.953 1.00 90.69 86 ASP A CA 1
ATOM 689 C C . ASP A 1 86 ? 8.434 6.902 -1.275 1.00 90.69 86 ASP A C 1
ATOM 691 O O . ASP A 1 86 ? 8.757 7.505 -2.302 1.00 90.69 86 ASP A O 1
ATOM 695 N N . ASN A 1 87 ? 9.338 6.440 -0.410 1.00 90.62 87 ASN A N 1
ATOM 696 C CA . ASN A 1 87 ? 10.774 6.618 -0.592 1.00 90.62 87 ASN A CA 1
ATOM 697 C C . ASN A 1 87 ? 11.309 5.799 -1.770 1.00 90.62 87 ASN A C 1
ATOM 699 O O . ASN A 1 87 ? 12.096 6.324 -2.560 1.00 90.62 87 ASN A O 1
ATOM 703 N N . LEU A 1 88 ? 10.846 4.557 -1.942 1.00 90.69 88 LEU A N 1
ATOM 704 C CA . LEU A 1 88 ? 11.214 3.732 -3.096 1.00 90.69 88 LEU A CA 1
ATOM 705 C C . LEU A 1 88 ? 10.755 4.363 -4.416 1.00 90.69 88 LEU A C 1
ATOM 707 O O . LEU A 1 88 ? 11.532 4.409 -5.368 1.00 90.69 88 LEU A O 1
ATOM 711 N N . ILE A 1 89 ? 9.535 4.910 -4.469 1.00 91.19 89 ILE A N 1
ATOM 712 C CA . ILE A 1 89 ? 9.030 5.616 -5.657 1.00 91.19 89 ILE A CA 1
ATOM 713 C C . ILE A 1 89 ? 9.863 6.860 -5.952 1.00 91.19 89 ILE A C 1
ATOM 715 O O . ILE A 1 89 ? 10.280 7.056 -7.093 1.00 91.19 89 ILE A O 1
ATOM 719 N N . LYS A 1 90 ? 10.157 7.685 -4.940 1.00 90.81 90 LYS A N 1
ATOM 720 C CA . LYS A 1 90 ? 11.007 8.876 -5.110 1.00 90.81 90 LYS A CA 1
ATOM 721 C C . LYS A 1 90 ? 12.386 8.507 -5.650 1.00 90.81 90 LYS A C 1
ATOM 723 O O . LYS A 1 90 ? 12.847 9.135 -6.600 1.00 90.81 90 LYS A O 1
ATOM 728 N N . HIS A 1 91 ? 13.007 7.474 -5.082 1.00 89.88 91 HIS A N 1
ATOM 729 C CA . HIS A 1 91 ? 14.308 6.989 -5.528 1.00 89.88 91 HIS A CA 1
ATOM 730 C C . HIS A 1 91 ? 14.251 6.469 -6.969 1.00 89.88 91 HIS A C 1
ATOM 732 O O . HIS A 1 91 ? 15.095 6.826 -7.785 1.00 89.88 91 HIS A O 1
ATOM 738 N N . PHE A 1 92 ? 13.224 5.687 -7.316 1.00 90.25 92 PHE A N 1
ATOM 739 C CA . PHE A 1 92 ? 13.014 5.207 -8.681 1.00 90.25 92 PHE A CA 1
ATOM 740 C C . PHE A 1 92 ? 12.877 6.366 -9.678 1.00 90.25 92 PHE A C 1
ATOM 742 O O . PHE A 1 92 ? 13.602 6.415 -10.668 1.00 90.25 92 PHE A O 1
ATOM 749 N N . VAL A 1 93 ? 12.015 7.345 -9.393 1.00 89.12 93 VAL A N 1
ATOM 750 C CA . VAL A 1 93 ? 11.829 8.534 -10.243 1.00 89.12 93 VAL A CA 1
ATOM 751 C C . VAL A 1 93 ? 13.131 9.327 -10.383 1.00 89.12 93 VAL A C 1
ATOM 753 O O . VAL A 1 93 ? 13.455 9.799 -11.472 1.00 89.12 93 VAL A O 1
ATOM 756 N N . GLN A 1 94 ? 13.897 9.471 -9.301 1.00 88.00 94 GLN A N 1
ATOM 757 C CA . GLN A 1 94 ? 15.185 10.159 -9.328 1.00 88.00 94 GLN A CA 1
ATOM 758 C C . GLN A 1 94 ? 16.216 9.422 -10.190 1.00 88.00 94 GLN A C 1
ATOM 760 O O . GLN A 1 94 ? 16.914 10.071 -10.966 1.00 88.00 94 GLN A O 1
ATOM 765 N N . LEU A 1 95 ? 16.280 8.089 -10.107 1.00 86.69 95 LEU A N 1
ATOM 766 C CA . LEU A 1 95 ? 17.136 7.286 -10.980 1.00 86.69 95 LEU A CA 1
ATOM 767 C C . LEU A 1 95 ? 16.797 7.527 -12.454 1.00 86.69 95 LEU A C 1
ATOM 769 O O . LEU A 1 95 ? 17.698 7.806 -13.239 1.00 86.69 95 LEU A O 1
ATOM 773 N N . CYS A 1 96 ? 15.514 7.502 -12.824 1.00 85.38 96 CYS A N 1
ATOM 774 C CA . CYS A 1 96 ? 15.096 7.734 -14.212 1.00 85.38 96 CYS A CA 1
ATOM 775 C C . CYS A 1 96 ? 15.559 9.106 -14.732 1.00 85.38 96 CYS A C 1
ATOM 777 O O . CYS A 1 96 ? 16.082 9.211 -15.842 1.00 85.38 96 CYS A O 1
ATOM 779 N N . LYS A 1 97 ? 15.445 10.147 -13.892 1.00 82.62 97 LYS A N 1
ATOM 780 C CA . LYS A 1 97 ? 15.929 11.501 -14.204 1.00 82.62 97 LYS A CA 1
ATOM 781 C C . LYS A 1 97 ? 17.444 11.552 -14.407 1.00 82.62 97 LYS A C 1
ATOM 783 O O . LYS A 1 97 ? 17.899 12.213 -15.331 1.00 82.62 97 LYS A O 1
ATOM 788 N N . ILE A 1 98 ? 18.222 10.861 -13.569 1.00 81.19 98 ILE A N 1
ATOM 789 C CA . ILE A 1 98 ? 19.690 10.796 -13.698 1.00 81.19 98 ILE A CA 1
ATOM 790 C C . ILE A 1 98 ? 20.090 10.146 -15.028 1.00 81.19 98 ILE A C 1
ATOM 792 O O . ILE A 1 98 ? 21.016 10.615 -15.685 1.00 81.19 98 ILE A O 1
ATOM 796 N N . TYR A 1 99 ? 19.371 9.106 -15.452 1.00 79.31 99 TYR A N 1
ATOM 797 C CA . TYR A 1 99 ? 19.603 8.440 -16.737 1.00 79.31 99 TYR A CA 1
ATOM 798 C C . TYR A 1 99 ? 19.026 9.197 -17.946 1.00 79.31 99 TYR A C 1
ATOM 800 O O . TYR A 1 99 ? 19.113 8.691 -19.063 1.00 79.31 99 TYR A O 1
ATOM 808 N N . ASN A 1 100 ? 18.452 10.391 -17.739 1.00 74.25 100 ASN A N 1
ATOM 809 C CA . ASN A 1 100 ? 17.776 11.204 -18.756 1.00 74.25 100 ASN A CA 1
ATOM 810 C C . ASN A 1 100 ? 16.766 10.392 -19.591 1.00 74.25 100 ASN A C 1
ATOM 812 O O . ASN A 1 100 ? 16.662 10.542 -20.809 1.00 74.25 100 ASN A O 1
ATOM 816 N N . SER A 1 101 ? 16.076 9.467 -18.922 1.00 76.56 101 SER A N 1
ATOM 817 C CA . SER A 1 101 ? 15.161 8.504 -19.520 1.00 76.56 101 SER A CA 1
ATOM 818 C C . SER A 1 101 ? 13.762 8.780 -18.982 1.00 76.56 101 SER A C 1
ATOM 820 O O . SER A 1 101 ? 13.418 8.408 -17.860 1.00 76.56 101 SER A O 1
ATOM 822 N N . ASP A 1 102 ? 12.953 9.455 -19.796 1.00 77.44 102 ASP A N 1
ATOM 823 C CA . ASP A 1 102 ? 11.549 9.740 -19.470 1.00 77.44 102 ASP A CA 1
ATOM 824 C C . ASP A 1 102 ? 10.651 8.502 -19.635 1.00 77.44 102 ASP A C 1
ATOM 826 O O . ASP A 1 102 ? 9.554 8.439 -19.072 1.00 77.44 102 ASP A O 1
ATOM 830 N N . CYS A 1 103 ? 11.142 7.499 -20.370 1.00 82.38 103 CYS A N 1
ATOM 831 C CA . CYS A 1 103 ? 10.485 6.224 -20.622 1.00 82.38 103 CYS A CA 1
ATOM 832 C C . CYS A 1 103 ? 11.458 5.061 -20.407 1.00 82.38 103 CYS A C 1
ATOM 834 O O . CYS A 1 103 ? 12.545 5.048 -20.987 1.00 82.38 103 CYS A O 1
ATOM 836 N N . ILE A 1 104 ? 11.029 4.068 -19.627 1.00 83.56 104 ILE A N 1
ATOM 837 C CA . ILE A 1 104 ? 11.761 2.823 -19.371 1.00 83.56 104 ILE A CA 1
ATOM 838 C C . ILE A 1 104 ? 10.958 1.646 -19.940 1.00 83.56 104 ILE A C 1
ATOM 840 O O . ILE A 1 104 ? 9.736 1.590 -19.804 1.00 83.56 104 ILE A O 1
ATOM 844 N N . THR A 1 105 ? 11.622 0.681 -20.572 1.00 82.81 105 THR A N 1
ATOM 845 C CA . THR A 1 105 ? 10.957 -0.543 -21.046 1.00 82.81 105 THR A CA 1
ATOM 846 C C . THR A 1 105 ? 10.750 -1.542 -19.906 1.00 82.81 105 THR A C 1
ATOM 848 O O . THR A 1 105 ? 11.448 -1.526 -18.888 1.00 82.81 105 THR A O 1
ATOM 851 N N . SER A 1 106 ? 9.815 -2.480 -20.075 1.00 79.69 106 SER A N 1
ATOM 852 C CA . SER A 1 106 ? 9.596 -3.540 -19.080 1.00 79.69 106 SER A CA 1
ATOM 853 C C . SER A 1 106 ? 10.867 -4.358 -18.792 1.00 79.69 106 SER A C 1
ATOM 855 O O . SER A 1 106 ? 11.123 -4.699 -17.639 1.00 79.69 106 SER A O 1
ATOM 857 N N . ASP A 1 107 ? 11.707 -4.602 -19.803 1.00 81.62 107 ASP A N 1
ATOM 858 C CA . ASP A 1 107 ? 12.974 -5.323 -19.633 1.00 81.62 107 ASP A CA 1
ATOM 859 C C . ASP A 1 107 ? 14.018 -4.531 -18.841 1.00 81.62 107 ASP A C 1
ATOM 861 O O . ASP A 1 107 ? 14.746 -5.104 -18.025 1.00 81.62 107 ASP A O 1
ATOM 865 N N . GLN A 1 108 ? 14.078 -3.212 -19.036 1.00 84.50 108 GLN A N 1
ATOM 866 C CA . GLN A 1 108 ? 14.946 -2.346 -18.243 1.00 84.50 108 GLN A CA 1
ATOM 867 C C . GLN A 1 108 ? 14.501 -2.329 -16.775 1.00 84.50 108 GLN A C 1
ATOM 869 O O . GLN A 1 108 ? 15.343 -2.483 -15.892 1.00 84.50 108 GLN A O 1
ATOM 874 N N . LEU A 1 109 ? 13.194 -2.242 -16.498 1.00 85.44 109 LEU A N 1
ATOM 875 C CA . LEU A 1 109 ? 12.665 -2.358 -15.134 1.00 85.44 109 LEU A CA 1
ATOM 876 C C . LEU A 1 109 ? 13.009 -3.718 -14.506 1.00 85.44 109 LEU A C 1
ATOM 878 O O . LEU A 1 109 ? 13.409 -3.778 -13.341 1.00 85.44 109 LEU A O 1
ATOM 882 N N . ASP A 1 110 ? 12.892 -4.806 -15.270 1.00 83.69 110 ASP A N 1
ATOM 883 C CA . ASP A 1 110 ? 13.242 -6.146 -14.795 1.00 83.69 110 ASP A CA 1
ATOM 884 C C . ASP A 1 110 ? 14.727 -6.267 -14.436 1.00 83.69 110 ASP A C 1
ATOM 886 O O . ASP A 1 110 ? 15.056 -6.978 -13.485 1.00 83.69 110 ASP A O 1
ATOM 890 N N . SER A 1 111 ? 15.607 -5.568 -15.160 1.00 84.69 111 SER A N 1
ATOM 891 C CA . SER A 1 111 ? 17.054 -5.578 -14.913 1.00 84.69 111 SER A CA 1
ATOM 892 C C . SER A 1 111 ? 17.469 -4.850 -13.629 1.00 84.69 111 SER A C 1
ATOM 894 O O . SER A 1 111 ? 18.544 -5.116 -13.092 1.00 84.69 111 SER A O 1
ATOM 896 N N . LEU A 1 112 ? 16.617 -3.965 -13.098 1.00 84.94 112 LEU A N 1
ATOM 897 C CA . LEU A 1 112 ? 16.886 -3.271 -11.842 1.00 84.94 112 LEU A CA 1
ATOM 898 C C . LEU A 1 112 ? 16.787 -4.241 -10.658 1.00 84.94 112 LEU A C 1
ATOM 900 O O . LEU A 1 112 ? 15.873 -5.066 -10.578 1.00 84.94 112 LEU A O 1
ATOM 904 N N . SER A 1 113 ? 17.691 -4.096 -9.687 1.00 85.50 113 SER A N 1
ATOM 905 C CA . SER A 1 113 ? 17.659 -4.843 -8.420 1.00 85.50 113 SER A CA 1
ATOM 906 C C . SER A 1 113 ? 16.595 -4.267 -7.474 1.00 85.50 113 SER A C 1
ATOM 908 O O . SER A 1 113 ? 16.891 -3.676 -6.438 1.00 85.50 113 SER A O 1
ATOM 910 N N . LEU A 1 114 ? 15.333 -4.366 -7.891 1.00 85.31 114 LEU A N 1
ATOM 911 C CA . LEU A 1 114 ? 14.159 -3.933 -7.138 1.00 85.31 114 LEU A CA 1
ATOM 912 C C . LEU A 1 114 ? 13.314 -5.149 -6.742 1.00 85.31 114 LEU A C 1
ATOM 914 O O . LEU A 1 114 ? 13.215 -6.095 -7.533 1.00 85.31 114 LEU A O 1
ATOM 918 N N . PRO A 1 115 ? 12.655 -5.124 -5.571 1.00 87.00 115 PRO A N 1
ATOM 919 C CA . PRO A 1 115 ? 11.716 -6.169 -5.188 1.00 87.00 115 PRO A CA 1
ATOM 920 C C . PRO A 1 115 ? 10.619 -6.351 -6.245 1.00 87.00 115 PRO A C 1
ATOM 922 O O . PRO A 1 115 ? 10.057 -5.370 -6.740 1.00 87.00 115 PRO A O 1
ATOM 925 N N . LEU A 1 116 ? 10.268 -7.604 -6.550 1.00 86.94 116 LEU A N 1
ATOM 926 C CA . LEU A 1 116 ? 9.185 -7.937 -7.484 1.00 86.94 116 LEU A CA 1
ATOM 927 C C . LEU A 1 116 ? 7.868 -7.180 -7.198 1.00 86.94 116 LEU A C 1
ATOM 929 O O . LEU A 1 116 ? 7.294 -6.644 -8.145 1.00 86.94 116 LEU A O 1
ATOM 933 N N . PRO A 1 117 ? 7.405 -7.029 -5.939 1.00 87.31 117 PRO A N 1
ATOM 934 C CA . PRO A 1 117 ? 6.154 -6.320 -5.646 1.00 87.31 117 PRO A CA 1
ATOM 935 C C . PRO A 1 117 ? 6.190 -4.861 -6.081 1.00 87.31 117 PRO A C 1
ATOM 937 O O . PRO A 1 117 ? 5.202 -4.329 -6.583 1.00 87.31 117 PRO A O 1
ATOM 940 N N . PHE A 1 118 ? 7.354 -4.227 -5.936 1.00 88.75 118 PHE A N 1
ATOM 941 C CA . PHE A 1 118 ? 7.562 -2.855 -6.360 1.00 88.75 118 PHE A CA 1
ATOM 942 C C . PHE A 1 118 ? 7.554 -2.741 -7.887 1.00 88.75 118 PHE A C 1
ATOM 944 O O . PHE A 1 118 ? 6.876 -1.873 -8.429 1.00 88.75 118 PHE A O 1
ATOM 951 N N . LYS A 1 119 ? 8.229 -3.657 -8.598 1.00 88.56 119 LYS A N 1
ATOM 952 C CA . LYS A 1 119 ? 8.186 -3.709 -10.072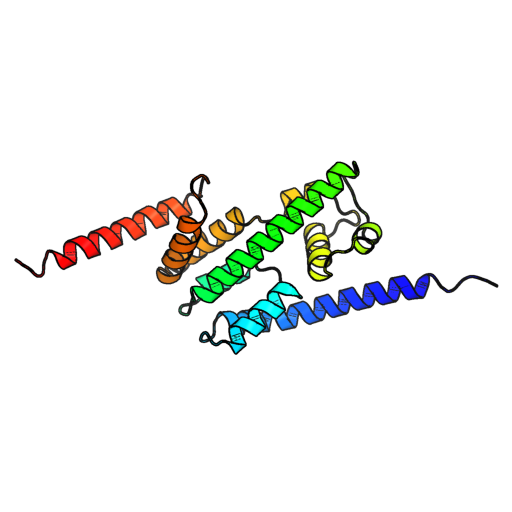 1.00 88.56 119 LYS A CA 1
ATOM 953 C C . LYS A 1 119 ? 6.752 -3.868 -10.581 1.00 88.56 119 LYS A C 1
ATOM 955 O O . LYS A 1 119 ? 6.323 -3.126 -11.461 1.00 88.56 119 LYS A O 1
ATOM 960 N N . MET A 1 120 ? 5.995 -4.787 -9.985 1.00 88.69 120 MET A N 1
ATOM 961 C CA . MET A 1 120 ? 4.594 -5.027 -10.339 1.00 88.69 120 MET A CA 1
ATOM 962 C C . MET A 1 120 ? 3.711 -3.812 -10.049 1.00 88.69 120 MET A C 1
ATOM 964 O O . MET A 1 120 ? 2.843 -3.487 -10.854 1.00 88.69 120 MET A O 1
ATOM 968 N N . TYR A 1 121 ? 3.971 -3.097 -8.954 1.00 89.12 121 TYR A N 1
ATOM 969 C CA . TYR A 1 121 ? 3.281 -1.848 -8.646 1.00 89.12 121 TYR A CA 1
ATOM 970 C C . TYR A 1 121 ? 3.546 -0.755 -9.692 1.00 89.12 121 TYR A C 1
ATOM 972 O O . TYR A 1 121 ? 2.600 -0.135 -10.174 1.00 89.12 121 TYR A O 1
ATOM 980 N N . ILE A 1 122 ? 4.802 -0.559 -10.111 1.00 89.50 122 ILE A N 1
ATOM 981 C CA . ILE A 1 122 ? 5.146 0.383 -11.191 1.00 89.50 122 ILE A CA 1
ATOM 982 C C . ILE A 1 122 ? 4.417 0.023 -12.489 1.00 89.50 122 ILE A C 1
ATOM 984 O O . ILE A 1 122 ? 3.821 0.896 -13.120 1.00 89.50 122 ILE A O 1
ATOM 988 N N . ILE A 1 123 ? 4.428 -1.260 -12.864 1.00 88.25 123 ILE A N 1
ATOM 989 C CA . ILE A 1 123 ? 3.726 -1.760 -14.053 1.00 88.25 123 ILE A CA 1
ATOM 990 C C . ILE A 1 123 ? 2.224 -1.458 -13.958 1.00 88.25 123 ILE A C 1
ATOM 992 O O . ILE A 1 123 ? 1.630 -0.972 -14.920 1.00 88.25 123 ILE A O 1
ATOM 996 N N . ASP A 1 124 ? 1.604 -1.703 -12.805 1.00 87.44 124 ASP A N 1
ATOM 997 C CA . ASP A 1 124 ? 0.174 -1.453 -12.610 1.00 87.44 124 ASP A CA 1
ATOM 998 C C . ASP A 1 124 ? -0.188 0.036 -12.669 1.00 87.44 124 ASP A C 1
ATOM 1000 O O . ASP A 1 124 ? -1.250 0.375 -13.193 1.00 87.44 124 ASP A O 1
ATOM 1004 N N . LEU A 1 125 ? 0.698 0.934 -12.224 1.00 87.00 125 LEU A N 1
ATOM 1005 C CA . LEU A 1 125 ? 0.494 2.376 -12.384 1.00 87.00 125 LEU A CA 1
ATOM 1006 C C . LEU A 1 125 ? 0.453 2.778 -13.867 1.00 87.00 125 LEU A C 1
ATOM 1008 O O . LEU A 1 125 ? -0.377 3.599 -14.262 1.00 87.00 125 LEU A O 1
ATOM 1012 N N . VAL A 1 126 ? 1.308 2.207 -14.718 1.00 85.56 126 VAL A N 1
ATOM 1013 C CA . VAL A 1 126 ? 1.424 2.640 -16.124 1.00 85.56 126 VAL A CA 1
ATOM 1014 C C . VAL A 1 126 ? 0.497 1.912 -17.102 1.00 85.56 126 VAL A C 1
ATOM 1016 O O . VAL A 1 126 ? 0.297 2.413 -18.209 1.00 85.56 126 VAL A O 1
ATOM 1019 N N . LYS A 1 127 ? -0.136 0.796 -16.709 1.00 80.06 127 LYS A N 1
ATOM 1020 C CA . LYS A 1 127 ? -1.103 0.079 -17.564 1.00 80.06 127 LYS A CA 1
ATOM 1021 C C . LYS A 1 127 ? -2.191 1.023 -18.118 1.00 80.06 127 LYS A C 1
ATOM 1023 O O . LYS A 1 127 ? -2.719 1.852 -17.363 1.00 80.06 127 LYS A O 1
ATOM 1028 N N . PRO A 1 128 ? -2.548 0.908 -19.418 1.00 56.91 128 PRO A N 1
ATOM 1029 C CA . PRO A 1 128 ? -2.141 -0.113 -20.400 1.00 56.91 128 PRO A CA 1
ATOM 1030 C C . PRO A 1 128 ? -0.894 0.228 -21.250 1.00 56.91 128 PRO A C 1
ATOM 1032 O O . PRO A 1 128 ? -0.636 -0.463 -22.232 1.00 56.91 128 PRO A O 1
ATOM 1035 N N . ASN A 1 129 ? -0.130 1.277 -20.926 1.00 61.03 129 ASN A N 1
ATOM 1036 C CA . ASN A 1 129 ? 0.989 1.710 -21.768 1.00 61.03 129 ASN A CA 1
ATOM 1037 C C . ASN A 1 129 ? 2.139 0.689 -21.740 1.00 61.03 129 ASN A C 1
ATOM 1039 O O . ASN A 1 129 ? 2.532 0.216 -20.675 1.00 61.03 129 ASN A O 1
ATOM 1043 N N . ILE A 1 130 ? 2.668 0.361 -22.923 1.00 63.66 130 ILE A N 1
ATOM 1044 C CA . ILE A 1 130 ? 3.787 -0.581 -23.102 1.00 63.66 130 ILE A CA 1
ATOM 1045 C C . ILE A 1 130 ? 5.089 0.013 -22.535 1.00 63.66 130 ILE A C 1
ATOM 1047 O O . ILE A 1 130 ? 5.896 -0.715 -21.956 1.00 63.66 130 ILE A O 1
ATOM 1051 N N . ASP A 1 131 ? 5.243 1.339 -22.623 1.00 74.00 131 ASP A N 1
ATOM 1052 C CA . ASP A 1 131 ? 6.386 2.073 -22.083 1.00 74.00 131 ASP A CA 1
ATOM 1053 C C . ASP A 1 131 ? 6.077 2.671 -20.704 1.00 74.00 131 ASP A C 1
ATOM 1055 O O . ASP A 1 131 ? 5.049 3.325 -20.486 1.00 74.00 131 ASP A O 1
ATOM 1059 N N . ILE A 1 132 ? 7.001 2.476 -19.760 1.00 80.06 132 ILE A N 1
ATOM 1060 C CA . ILE A 1 132 ? 6.910 3.003 -18.399 1.00 80.06 132 ILE A CA 1
ATOM 1061 C C . ILE A 1 132 ? 7.330 4.473 -18.436 1.00 80.06 132 ILE A C 1
ATOM 1063 O O . ILE A 1 132 ? 8.506 4.804 -18.293 1.00 80.06 132 ILE A O 1
ATOM 1067 N N . ASN A 1 133 ? 6.358 5.359 -18.639 1.00 84.88 133 ASN A N 1
ATOM 1068 C CA . ASN A 1 133 ? 6.577 6.801 -18.619 1.00 84.88 133 ASN A CA 1
ATOM 1069 C C . ASN A 1 133 ? 6.630 7.328 -17.171 1.00 84.88 133 ASN A C 1
ATOM 1071 O O . ASN A 1 133 ? 5.662 7.213 -16.409 1.00 84.88 133 ASN A O 1
ATOM 1075 N N . VAL A 1 134 ? 7.744 7.964 -16.802 1.00 84.81 134 VAL A N 1
ATOM 1076 C CA . VAL A 1 134 ? 7.995 8.495 -15.450 1.00 84.81 134 VAL A CA 1
ATOM 1077 C C . VAL A 1 134 ? 6.972 9.561 -15.053 1.00 84.81 134 VAL A C 1
ATOM 1079 O O . VAL A 1 134 ? 6.540 9.601 -13.900 1.00 84.81 134 VAL A O 1
ATOM 1082 N N . HIS A 1 135 ? 6.513 10.387 -15.996 1.00 85.50 135 HIS A N 1
ATOM 1083 C CA . HIS A 1 135 ? 5.455 11.365 -15.738 1.00 85.50 135 HIS A CA 1
ATOM 1084 C C . HIS A 1 135 ? 4.137 10.690 -15.354 1.00 85.50 135 HIS A C 1
ATOM 1086 O O . HIS A 1 135 ? 3.452 11.175 -14.456 1.00 85.50 135 HIS A O 1
ATOM 1092 N N . THR A 1 136 ? 3.811 9.547 -15.971 1.00 86.75 136 THR A N 1
ATOM 1093 C CA . THR A 1 136 ? 2.594 8.784 -15.638 1.00 86.75 136 THR A CA 1
ATOM 1094 C C . THR A 1 136 ? 2.662 8.229 -14.216 1.00 86.75 136 THR A C 1
ATOM 1096 O O . THR A 1 136 ? 1.671 8.287 -13.485 1.00 86.75 136 THR A O 1
ATOM 1099 N N . ILE A 1 137 ? 3.836 7.746 -13.794 1.00 88.19 137 ILE A N 1
ATOM 1100 C CA . ILE A 1 137 ? 4.069 7.308 -12.410 1.00 88.19 137 ILE A CA 1
ATOM 1101 C C . ILE A 1 137 ? 3.857 8.485 -11.460 1.00 88.19 137 ILE A C 1
ATOM 1103 O O . ILE A 1 137 ? 3.054 8.378 -10.539 1.00 88.19 137 ILE A O 1
ATOM 1107 N N . CYS A 1 138 ? 4.510 9.622 -11.714 1.00 85.69 138 CYS A N 1
ATOM 1108 C CA . CYS A 1 138 ? 4.376 10.822 -10.886 1.00 85.69 138 CYS A CA 1
ATOM 1109 C C . CYS A 1 138 ? 2.925 11.317 -10.780 1.00 85.69 138 CYS A C 1
ATOM 1111 O O . CYS A 1 138 ? 2.538 11.803 -9.722 1.00 85.69 138 CYS A O 1
ATOM 1113 N N . SER A 1 139 ? 2.124 11.195 -11.846 1.00 86.88 139 SER A N 1
ATOM 1114 C CA . SER A 1 139 ? 0.728 11.649 -11.845 1.00 86.88 139 SER A CA 1
ATOM 1115 C C . SER A 1 139 ? -0.247 10.677 -11.182 1.00 86.88 139 SER A C 1
ATOM 1117 O O . SER A 1 139 ? -1.236 11.112 -10.604 1.00 86.88 139 SER A O 1
ATOM 1119 N N . LYS A 1 140 ? -0.013 9.363 -11.299 1.00 88.75 140 LYS A N 1
ATOM 1120 C CA . LYS A 1 140 ? -0.936 8.337 -10.780 1.00 88.75 140 LYS A CA 1
ATOM 1121 C C . LYS A 1 140 ? -0.574 7.860 -9.378 1.00 88.75 140 LYS A C 1
ATOM 1123 O O . LYS A 1 140 ? -1.427 7.314 -8.683 1.00 88.75 140 LYS A O 1
ATOM 1128 N N . TYR A 1 141 ? 0.680 8.031 -8.970 1.00 90.31 141 TYR A N 1
ATOM 1129 C CA . TYR A 1 141 ? 1.137 7.619 -7.657 1.00 90.31 141 TYR A CA 1
ATOM 1130 C C . TYR A 1 141 ? 0.447 8.419 -6.548 1.00 90.31 141 TYR A C 1
ATOM 1132 O O . TYR A 1 141 ? 0.603 9.635 -6.439 1.00 90.31 141 TYR A O 1
ATOM 1140 N N . LYS A 1 142 ? -0.258 7.711 -5.667 1.00 90.44 142 LYS A N 1
ATOM 1141 C CA . LYS A 1 142 ? -0.843 8.280 -4.455 1.00 90.44 142 LYS A CA 1
ATOM 1142 C C . LYS A 1 142 ? 0.216 8.314 -3.362 1.00 90.44 142 LYS A C 1
ATOM 1144 O O . LYS A 1 142 ? 0.540 7.277 -2.793 1.00 90.44 142 LYS A O 1
ATOM 1149 N N . ASN A 1 143 ? 0.782 9.480 -3.065 1.00 88.69 143 ASN A N 1
ATOM 1150 C CA . ASN A 1 143 ? 1.738 9.602 -1.959 1.00 88.69 143 ASN A CA 1
ATOM 1151 C C . ASN A 1 143 ? 1.056 9.447 -0.589 1.00 88.69 143 ASN A C 1
ATOM 1153 O O . ASN A 1 143 ? -0.171 9.385 -0.484 1.00 88.69 143 ASN A O 1
ATOM 1157 N N . PHE A 1 144 ? 1.860 9.395 0.471 1.00 87.69 144 PHE A N 1
ATOM 1158 C CA . PHE A 1 144 ? 1.373 9.263 1.838 1.00 87.69 144 PHE A CA 1
ATOM 1159 C C . PHE A 1 144 ? 0.280 10.284 2.203 1.00 87.69 144 PHE A C 1
ATOM 1161 O O . PHE A 1 144 ? -0.756 9.902 2.746 1.00 87.69 144 PHE A O 1
ATOM 1168 N N . LEU A 1 145 ? 0.486 11.567 1.880 1.00 84.56 145 LEU A N 1
ATOM 1169 C CA . LEU A 1 145 ? -0.469 12.632 2.208 1.00 84.56 145 LEU A CA 1
ATOM 1170 C C . LEU A 1 145 ? -1.821 12.393 1.541 1.00 84.56 145 LEU A C 1
ATOM 1172 O O . LEU A 1 145 ? -2.855 12.526 2.187 1.00 84.56 145 LEU A O 1
ATOM 1176 N N . TYR A 1 146 ? -1.796 11.994 0.272 1.00 88.06 146 TYR A N 1
ATOM 1177 C CA . TYR A 1 146 ? -2.997 11.681 -0.485 1.00 88.06 146 TYR A CA 1
ATOM 1178 C C . TYR A 1 146 ? -3.750 10.484 0.125 1.00 88.06 146 TYR A C 1
ATOM 1180 O O . TYR A 1 146 ? -4.956 10.557 0.343 1.00 88.06 146 TYR A O 1
ATOM 1188 N N . VAL A 1 147 ? -3.044 9.396 0.461 1.00 90.25 147 VAL A N 1
ATOM 1189 C CA . VAL A 1 147 ? -3.667 8.202 1.067 1.00 90.25 147 VAL A CA 1
ATOM 1190 C C . VAL A 1 147 ? -4.266 8.513 2.441 1.00 90.25 147 VAL A C 1
ATOM 1192 O O . VAL A 1 147 ? -5.355 8.036 2.759 1.00 90.25 147 VAL A O 1
ATOM 1195 N N . MET A 1 148 ? -3.597 9.335 3.257 1.00 88.56 148 MET A N 1
ATOM 1196 C CA . MET A 1 148 ? -4.151 9.753 4.549 1.00 88.56 148 MET A CA 1
ATOM 1197 C C . MET A 1 148 ? -5.398 10.606 4.388 1.00 88.56 148 MET A C 1
ATOM 1199 O O . MET A 1 148 ? -6.327 10.474 5.181 1.00 88.56 148 MET A O 1
ATOM 1203 N N . ASP A 1 149 ? -5.421 11.473 3.381 1.00 86.00 149 ASP A N 1
ATOM 1204 C CA . ASP A 1 149 ? -6.573 12.318 3.111 1.00 86.00 149 ASP A CA 1
ATOM 1205 C C . ASP A 1 149 ? -7.810 11.489 2.738 1.00 86.00 149 ASP A C 1
ATOM 1207 O O . ASP A 1 149 ? -8.873 11.658 3.339 1.00 86.00 149 ASP A O 1
ATOM 1211 N N . GLU A 1 150 ? -7.647 10.507 1.843 1.00 89.50 150 GLU A N 1
ATOM 1212 C CA . GLU A 1 150 ? -8.708 9.547 1.506 1.00 89.50 150 GLU A CA 1
ATOM 1213 C C . GLU A 1 150 ? -9.167 8.748 2.737 1.00 89.50 150 GLU A C 1
ATOM 1215 O O . GLU A 1 150 ? -10.373 8.604 2.971 1.00 89.50 150 GLU A O 1
ATOM 1220 N N . ALA A 1 151 ? -8.227 8.276 3.562 1.00 90.94 151 ALA A N 1
ATOM 1221 C CA . ALA A 1 151 ? -8.536 7.527 4.779 1.00 90.94 151 ALA A CA 1
ATOM 1222 C C . ALA A 1 151 ? -9.321 8.372 5.793 1.00 90.94 151 ALA A C 1
ATOM 1224 O O . ALA A 1 151 ? -10.243 7.881 6.445 1.00 90.94 151 ALA A O 1
ATOM 1225 N N . ILE A 1 152 ? -8.999 9.658 5.899 1.00 88.56 152 ILE A N 1
ATOM 1226 C CA . ILE A 1 152 ? -9.694 10.622 6.750 1.00 88.56 152 ILE A CA 1
ATOM 1227 C C . ILE A 1 152 ? -11.105 10.889 6.255 1.00 88.56 152 ILE A C 1
ATOM 1229 O O . ILE A 1 152 ? -12.045 10.805 7.046 1.00 88.56 152 ILE A O 1
ATOM 1233 N N . CYS A 1 153 ? -11.273 11.190 4.968 1.00 87.94 153 CYS A N 1
ATOM 1234 C CA . CYS A 1 153 ? -12.601 11.418 4.414 1.00 87.94 153 CYS A CA 1
ATOM 1235 C C . CYS A 1 153 ? -13.473 10.162 4.580 1.00 87.94 153 CYS A C 1
ATOM 1237 O O . CYS A 1 153 ? -14.622 10.272 5.005 1.00 87.94 153 CYS A O 1
ATOM 1239 N N . THR A 1 154 ? -12.896 8.974 4.374 1.00 91.06 154 THR A N 1
ATOM 1240 C CA . THR A 1 154 ? -13.568 7.691 4.624 1.00 91.06 154 THR A CA 1
ATOM 1241 C C . THR A 1 154 ? -13.938 7.524 6.101 1.00 91.06 154 THR A C 1
ATOM 1243 O O . THR A 1 154 ? -15.065 7.169 6.428 1.00 91.06 154 THR A O 1
ATOM 1246 N N . ALA A 1 155 ? -13.030 7.805 7.034 1.00 90.75 155 ALA A N 1
ATOM 1247 C CA . ALA A 1 155 ? -13.325 7.703 8.462 1.00 90.75 155 ALA A CA 1
ATOM 1248 C C . ALA A 1 155 ? -14.454 8.660 8.896 1.00 90.75 155 ALA A C 1
ATOM 1250 O O . ALA A 1 155 ? -15.282 8.290 9.729 1.00 90.75 155 ALA A O 1
ATOM 1251 N N . VAL A 1 156 ? -14.513 9.868 8.315 1.00 86.75 156 VAL A N 1
ATOM 1252 C CA . VAL A 1 156 ? -15.607 10.833 8.528 1.00 86.75 156 VAL A CA 1
ATOM 1253 C C . VAL A 1 156 ? -16.927 10.304 7.970 1.00 86.75 156 VAL A C 1
ATOM 1255 O O . VAL A 1 156 ? -17.935 10.371 8.670 1.00 86.75 156 VAL A O 1
ATOM 1258 N N . GLU A 1 157 ? -16.930 9.769 6.747 1.00 89.25 157 GLU A N 1
ATOM 1259 C CA . GLU A 1 157 ? -18.118 9.180 6.111 1.00 89.25 157 GLU A CA 1
ATOM 1260 C C . GLU A 1 157 ? -18.732 8.068 6.976 1.00 89.25 157 GLU A C 1
ATOM 1262 O O . GLU A 1 157 ? -19.946 8.015 7.154 1.00 89.25 157 GLU A O 1
ATOM 1267 N N . TYR A 1 158 ? -17.887 7.235 7.584 1.00 89.56 158 TYR A N 1
ATOM 1268 C CA . TYR A 1 158 ? -18.305 6.136 8.459 1.00 89.56 158 TYR A CA 1
ATOM 1269 C C . TYR A 1 158 ? -18.468 6.548 9.932 1.00 89.56 158 TYR A C 1
ATOM 1271 O O . TYR A 1 158 ? -18.703 5.690 10.782 1.00 89.56 158 TYR A O 1
ATOM 1279 N N . ALA A 1 159 ? -18.318 7.838 10.256 1.00 89.12 159 ALA A N 1
ATOM 1280 C CA . ALA A 1 159 ? -18.347 8.370 11.621 1.00 89.12 159 ALA A CA 1
ATOM 1281 C C . ALA A 1 159 ? -17.438 7.603 12.613 1.00 89.12 159 ALA A C 1
ATOM 1283 O O . ALA A 1 159 ? -17.740 7.485 13.803 1.00 89.12 159 ALA A O 1
ATOM 1284 N N . ASN A 1 160 ? -16.302 7.078 12.140 1.00 91.31 160 ASN A N 1
ATOM 1285 C CA . ASN A 1 160 ? -15.387 6.279 12.952 1.00 91.31 160 ASN A CA 1
ATOM 1286 C C . ASN A 1 160 ? -14.412 7.176 13.732 1.00 91.31 160 ASN A C 1
ATOM 1288 O O . ASN A 1 160 ? -13.257 7.379 13.347 1.00 91.31 160 ASN A O 1
ATOM 1292 N N . PHE A 1 161 ? -14.880 7.716 14.859 1.00 88.81 161 PHE A N 1
ATOM 1293 C CA . PHE A 1 161 ? -14.099 8.629 15.703 1.00 88.81 161 PHE A CA 1
ATOM 1294 C C . PHE A 1 161 ? -12.792 8.021 16.223 1.00 88.81 161 PHE A C 1
ATOM 1296 O O . PHE A 1 161 ? -11.789 8.729 16.318 1.00 88.81 161 PHE A O 1
ATOM 1303 N N . LYS A 1 162 ? -12.775 6.714 16.516 1.00 90.88 162 LYS A N 1
ATOM 1304 C CA . LYS A 1 162 ? -11.564 6.014 16.964 1.00 90.88 162 LYS A CA 1
ATOM 1305 C C . LYS A 1 162 ? -10.492 6.030 15.872 1.00 90.88 162 LYS A C 1
ATOM 1307 O O . LYS A 1 162 ? -9.343 6.360 16.151 1.00 90.88 162 LYS A O 1
ATOM 1312 N N . ALA A 1 163 ? -10.871 5.738 14.626 1.00 91.62 163 ALA A N 1
ATOM 1313 C CA . ALA A 1 163 ? -9.957 5.801 13.487 1.00 91.62 163 ALA A CA 1
ATOM 1314 C C . ALA A 1 163 ? -9.418 7.223 13.271 1.00 91.62 163 ALA A C 1
ATOM 1316 O O . ALA A 1 163 ? -8.214 7.402 13.097 1.00 91.62 163 ALA A O 1
ATOM 1317 N N . LEU A 1 164 ? -10.289 8.235 13.353 1.00 89.81 164 LEU A N 1
ATOM 1318 C CA . LEU A 1 164 ? -9.897 9.643 13.237 1.00 89.81 164 LEU A CA 1
ATOM 1319 C C . LEU A 1 164 ? -8.878 10.058 14.300 1.00 89.81 164 LEU A C 1
ATOM 1321 O O . LEU A 1 164 ? -7.901 10.732 13.983 1.00 89.81 164 LEU A O 1
ATOM 1325 N N . GLN A 1 165 ? -9.080 9.637 15.550 1.00 88.94 165 GLN A N 1
ATOM 1326 C CA . GLN A 1 165 ? -8.154 9.927 16.641 1.00 88.94 165 GLN A CA 1
ATOM 1327 C C . GLN A 1 165 ? -6.792 9.255 16.427 1.00 88.94 165 GLN A C 1
ATOM 1329 O O . GLN A 1 165 ? -5.762 9.898 16.621 1.00 88.94 165 GLN A O 1
ATOM 1334 N N . ILE A 1 166 ? -6.778 7.994 15.984 1.00 90.62 166 ILE A N 1
ATOM 1335 C CA . ILE A 1 166 ? -5.538 7.273 15.668 1.00 90.62 166 ILE A CA 1
ATOM 1336 C C . ILE A 1 166 ? -4.780 7.985 14.542 1.00 90.62 166 ILE A C 1
ATOM 1338 O O . ILE A 1 166 ? -3.598 8.279 14.700 1.00 90.62 166 ILE A O 1
ATOM 1342 N N . ILE A 1 167 ? -5.451 8.324 13.435 1.00 88.56 167 ILE A N 1
ATOM 1343 C CA . ILE A 1 167 ? -4.806 9.035 12.319 1.00 88.56 167 ILE A CA 1
ATOM 1344 C C . ILE A 1 167 ? -4.271 10.391 12.782 1.00 88.56 167 ILE A C 1
ATOM 1346 O O . ILE A 1 167 ? -3.136 10.738 12.468 1.00 88.56 167 ILE A O 1
ATOM 1350 N N . TYR A 1 168 ? -5.051 11.140 13.567 1.00 84.38 168 TYR A N 1
ATOM 1351 C CA . TYR A 1 168 ? -4.605 12.410 14.133 1.00 84.38 168 TYR A CA 1
ATOM 1352 C C . TYR A 1 168 ? -3.324 12.246 14.958 1.00 84.38 168 TYR A C 1
ATOM 1354 O O . TYR A 1 168 ? -2.382 13.013 14.768 1.00 84.38 168 TYR A O 1
ATOM 1362 N N . ASN A 1 169 ? -3.261 11.243 15.838 1.00 84.25 169 ASN A N 1
ATOM 1363 C CA . ASN A 1 169 ? -2.087 10.989 16.673 1.00 84.25 169 ASN A CA 1
ATOM 1364 C C . ASN A 1 169 ? -0.850 10.659 15.828 1.00 84.25 169 ASN A C 1
ATOM 1366 O O . ASN A 1 169 ? 0.212 11.244 16.050 1.00 84.25 169 ASN A O 1
ATOM 1370 N N . ILE A 1 170 ? -1.008 9.788 14.828 1.00 82.94 170 ILE A N 1
ATOM 1371 C CA . ILE A 1 170 ? 0.063 9.405 13.901 1.00 82.94 170 ILE A CA 1
ATOM 1372 C C . ILE A 1 170 ? 0.558 10.635 13.126 1.00 82.94 170 ILE A C 1
ATOM 1374 O O . ILE A 1 170 ? 1.747 10.943 13.121 1.00 82.94 170 ILE A O 1
ATOM 1378 N N . CYS A 1 171 ? -0.350 11.403 12.521 1.00 75.00 171 CYS A N 1
ATOM 1379 C CA . CYS A 1 171 ? 0.011 12.575 11.727 1.00 75.00 171 CYS A CA 1
ATOM 1380 C C . CYS A 1 171 ? 0.598 13.714 12.572 1.00 75.00 171 CYS A C 1
ATOM 1382 O O . CYS A 1 171 ? 1.527 14.381 12.119 1.00 75.00 171 CYS A O 1
ATOM 1384 N N . LYS A 1 172 ? 0.112 13.925 13.802 1.00 72.06 172 LYS A N 1
ATOM 1385 C CA . LYS A 1 172 ? 0.649 14.935 14.728 1.00 72.06 172 LYS A CA 1
ATOM 1386 C C . LYS A 1 172 ? 2.106 14.653 15.096 1.00 72.06 172 LYS A C 1
ATOM 1388 O O . LYS A 1 172 ? 2.877 15.595 15.253 1.00 72.06 172 LYS A O 1
ATOM 1393 N N . GLY A 1 173 ? 2.487 13.380 15.212 1.00 58.62 173 GLY A N 1
ATOM 1394 C CA . GLY A 1 173 ? 3.876 12.977 15.440 1.00 58.62 173 GLY A CA 1
ATOM 1395 C C . GLY A 1 173 ? 4.798 13.207 14.238 1.00 58.62 173 GLY A C 1
ATOM 1396 O O . GLY A 1 173 ? 6.013 13.244 14.409 1.00 58.62 173 GLY A O 1
ATOM 1397 N N . CYS A 1 174 ? 4.243 13.380 13.033 1.00 54.72 174 CYS A N 1
ATOM 1398 C CA . CYS A 1 174 ? 5.008 13.320 11.786 1.00 54.72 174 CYS A CA 1
ATOM 1399 C C . CYS A 1 174 ? 4.960 14.591 10.920 1.00 54.72 174 CYS A C 1
ATOM 1401 O O . CYS A 1 174 ? 5.784 14.716 10.015 1.00 54.72 174 CYS A O 1
ATOM 1403 N N . LEU A 1 175 ? 4.023 15.525 11.137 1.00 49.50 175 LEU A N 1
ATOM 1404 C CA . LEU A 1 175 ? 3.775 16.641 10.212 1.00 49.50 175 LEU A CA 1
ATOM 1405 C C . LEU A 1 175 ? 3.496 17.973 10.937 1.00 49.50 175 LEU A C 1
ATOM 1407 O O . LEU A 1 175 ? 2.352 18.317 11.2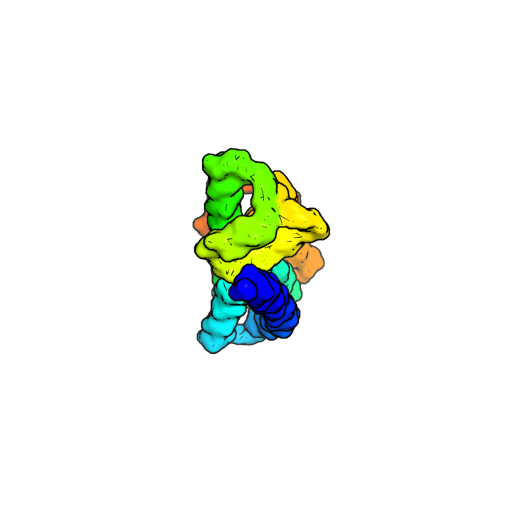20 1.00 49.50 175 LEU A O 1
ATOM 1411 N N . PHE A 1 176 ? 4.540 18.783 11.129 1.00 40.94 176 PHE A N 1
ATOM 1412 C CA . PHE A 1 176 ? 4.417 20.245 11.105 1.00 40.94 176 PHE A CA 1
ATOM 1413 C C . PHE A 1 176 ? 4.755 20.707 9.677 1.00 40.94 176 PHE A C 1
ATOM 1415 O O . PHE A 1 176 ? 5.926 20.730 9.313 1.00 40.94 176 PHE A O 1
ATOM 1422 N N . GLY A 1 177 ? 3.749 21.035 8.850 1.00 41.47 177 GLY A N 1
ATOM 1423 C CA . GLY A 1 177 ? 3.981 21.782 7.597 1.00 41.47 177 GLY A CA 1
ATOM 1424 C C . GLY A 1 177 ? 3.167 21.417 6.345 1.00 41.47 177 GLY A C 1
ATOM 1425 O O . GLY A 1 177 ? 3.369 22.050 5.314 1.00 41.47 177 GLY A O 1
ATOM 1426 N N . GLY A 1 178 ? 2.265 20.430 6.382 1.00 45.91 178 GLY A N 1
ATOM 1427 C CA . GLY A 1 178 ? 1.434 20.073 5.219 1.00 45.91 178 GLY A CA 1
ATOM 1428 C C . GLY A 1 178 ? 0.095 20.820 5.168 1.00 45.91 178 GLY A C 1
ATOM 1429 O O . GLY A 1 178 ? -0.610 20.879 6.173 1.00 45.91 178 GLY A O 1
ATOM 1430 N N . ASN A 1 179 ? -0.290 21.335 3.992 1.00 47.12 179 ASN A N 1
ATOM 1431 C CA . ASN A 1 179 ? -1.662 21.778 3.713 1.00 47.12 179 ASN A CA 1
ATOM 1432 C C . ASN A 1 179 ? -2.566 20.547 3.590 1.00 47.12 179 ASN A C 1
ATOM 1434 O O . ASN A 1 179 ? -2.617 19.892 2.552 1.00 47.12 179 ASN A O 1
ATOM 1438 N N . PHE A 1 180 ? -3.245 20.212 4.677 1.00 53.88 180 PHE A N 1
ATOM 1439 C CA . PHE A 1 180 ? -4.227 19.141 4.720 1.00 53.88 180 PHE A CA 1
ATOM 1440 C C . PHE A 1 180 ? -5.587 19.587 4.133 1.00 53.88 180 PHE A C 1
ATOM 1442 O O . PHE A 1 180 ? -5.901 20.777 4.149 1.00 53.88 180 PHE A O 1
ATOM 1449 N N . SER A 1 181 ? -6.398 18.658 3.603 1.00 57.16 181 SER A N 1
ATOM 1450 C CA . SER A 1 181 ? -7.649 18.989 2.893 1.00 57.16 181 SER A CA 1
ATOM 1451 C C . SER A 1 181 ? -8.782 19.519 3.788 1.00 57.16 181 SER A C 1
ATOM 1453 O O . SER A 1 181 ? -8.710 19.548 5.016 1.00 57.16 181 SER A O 1
ATOM 1455 N N . PHE A 1 182 ? -9.914 19.856 3.162 1.00 53.50 182 PHE A N 1
ATOM 1456 C CA . PHE A 1 182 ? -11.165 20.228 3.828 1.00 53.50 182 PHE A CA 1
ATOM 1457 C C . PHE A 1 182 ? -11.695 19.165 4.818 1.00 53.50 182 PHE A C 1
ATOM 1459 O O . PHE A 1 182 ? -12.346 19.518 5.807 1.00 53.50 182 PHE A O 1
ATOM 1466 N N . CYS A 1 183 ? -11.400 17.872 4.616 1.00 55.91 183 CYS A N 1
ATOM 1467 C CA . CYS A 1 183 ? -11.798 16.821 5.562 1.00 55.91 183 CYS A CA 1
ATOM 1468 C C . CYS A 1 183 ? -11.098 16.992 6.923 1.00 55.91 183 CYS A C 1
ATOM 1470 O O . CYS A 1 183 ? -11.719 16.767 7.964 1.00 55.91 183 CYS A O 1
ATOM 1472 N N . TRP A 1 184 ? -9.867 17.512 6.951 1.00 61.38 184 TRP A N 1
ATOM 1473 C CA . TRP A 1 184 ? -9.184 17.872 8.196 1.00 61.38 184 TRP A CA 1
ATOM 1474 C C . TRP A 1 184 ? -9.845 19.035 8.932 1.00 61.38 184 TRP A C 1
ATOM 1476 O O . TRP A 1 184 ? -9.918 19.021 10.159 1.00 61.38 184 TRP A O 1
ATOM 1486 N N . PHE A 1 185 ? -10.394 20.011 8.207 1.00 58.47 185 PHE A N 1
ATOM 1487 C CA . PHE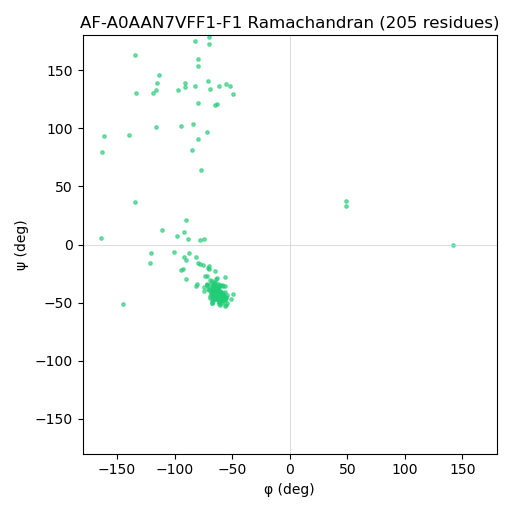 A 1 185 ? -11.153 21.106 8.814 1.00 58.47 185 PHE A CA 1
ATOM 1488 C C . PHE A 1 185 ? -12.448 20.605 9.479 1.00 58.47 185 PHE A C 1
ATOM 1490 O O . PHE A 1 185 ? -12.848 21.087 10.545 1.00 58.47 185 PHE A O 1
ATOM 1497 N N . ARG A 1 186 ? -13.091 19.583 8.892 1.00 55.84 186 ARG A N 1
ATOM 1498 C CA . ARG A 1 186 ? -14.226 18.881 9.516 1.00 55.84 186 ARG A CA 1
ATOM 1499 C C . ARG A 1 186 ? -13.804 18.105 10.765 1.00 55.84 186 ARG A C 1
ATOM 1501 O O . ARG A 1 186 ? -14.475 18.232 11.788 1.00 55.84 186 ARG A O 1
ATOM 1508 N N . ILE A 1 187 ? -12.677 17.387 10.721 1.00 59.47 187 ILE A N 1
ATOM 1509 C CA . ILE A 1 187 ? -12.102 16.719 11.902 1.00 59.47 187 ILE A CA 1
ATOM 1510 C C . ILE A 1 187 ? -11.824 17.730 13.012 1.00 59.47 187 ILE A C 1
ATOM 1512 O O . ILE A 1 187 ? -12.225 17.491 14.148 1.00 59.47 187 ILE A O 1
ATOM 1516 N N . TRP A 1 188 ? -11.174 18.856 12.699 1.00 57.91 188 TRP A N 1
ATOM 1517 C CA . TRP A 1 188 ? -10.832 19.879 13.686 1.00 57.91 188 TRP A CA 1
ATOM 1518 C C . TRP A 1 188 ? -12.084 20.363 14.415 1.00 57.91 188 TRP A C 1
ATOM 1520 O O . TRP A 1 188 ? -12.119 20.344 15.640 1.00 57.91 188 TRP A O 1
ATOM 1530 N N . ASN A 1 189 ? -13.156 20.681 13.685 1.00 55.19 189 ASN A N 1
ATOM 1531 C CA . ASN A 1 189 ? -14.428 21.089 14.284 1.00 55.19 189 ASN A CA 1
ATOM 1532 C C . ASN A 1 189 ? -15.108 19.978 15.105 1.00 55.19 189 ASN A C 1
ATOM 1534 O O . ASN A 1 189 ? -15.661 20.261 16.169 1.00 55.19 189 ASN A O 1
ATOM 1538 N N . CYS A 1 190 ? -15.063 18.721 14.654 1.00 54.78 190 CYS A N 1
ATOM 1539 C CA . CYS A 1 190 ? -15.641 17.587 15.381 1.00 54.78 190 CYS A CA 1
ATOM 1540 C C . CYS A 1 190 ? -14.863 17.248 16.665 1.00 54.78 190 CYS A C 1
ATOM 1542 O O . CYS A 1 190 ? -15.474 17.091 17.725 1.00 54.78 190 CYS A O 1
ATOM 1544 N N . LEU A 1 191 ? -13.528 17.190 16.604 1.00 57.34 191 LEU A N 1
ATOM 1545 C CA . LEU A 1 191 ? -12.666 16.891 17.752 1.00 57.34 191 LEU A CA 1
ATOM 1546 C C . LEU A 1 191 ? -12.629 18.046 18.761 1.00 57.34 191 LEU A C 1
ATOM 1548 O O . LEU A 1 191 ? -12.675 17.783 19.962 1.00 57.34 191 LEU A O 1
ATOM 1552 N N . PHE A 1 192 ? -12.622 19.314 18.323 1.00 53.38 192 PHE A N 1
ATOM 1553 C CA . PHE A 1 192 ? -12.712 20.448 19.254 1.00 53.38 192 PHE A CA 1
ATOM 1554 C C . PHE A 1 192 ? -14.061 20.478 19.973 1.00 53.38 192 PHE A C 1
ATOM 1556 O O . PHE A 1 192 ? -14.094 20.674 21.184 1.00 53.38 192 PHE A O 1
ATOM 1563 N N . ARG A 1 193 ? -15.179 20.221 19.278 1.00 50.03 193 ARG A N 1
ATOM 1564 C CA . ARG A 1 193 ? -16.502 20.171 19.927 1.00 50.03 193 ARG A CA 1
ATOM 1565 C C . ARG A 1 193 ? -16.614 19.038 20.950 1.00 50.03 193 ARG A C 1
ATOM 1567 O O . ARG A 1 193 ? -17.220 19.243 22.000 1.00 50.03 193 ARG A O 1
ATOM 1574 N N . HIS A 1 194 ? -16.005 17.879 20.692 1.00 48.41 194 HIS A N 1
ATOM 1575 C CA . HIS A 1 194 ? -15.963 16.776 21.660 1.00 48.41 194 HIS A CA 1
ATOM 1576 C C . HIS A 1 194 ? -14.988 17.019 22.821 1.00 48.41 194 HIS A C 1
ATOM 1578 O O . HIS A 1 194 ? -15.333 16.730 23.964 1.00 48.41 194 HIS A O 1
ATOM 1584 N N . SER A 1 195 ? -13.811 17.599 22.566 1.00 45.22 195 SER A N 1
ATOM 1585 C CA . SER A 1 195 ? -12.829 17.939 23.606 1.00 45.22 195 SER A CA 1
ATOM 1586 C C . SER A 1 195 ? -13.342 19.042 24.538 1.00 45.22 195 SER A C 1
ATOM 1588 O O . SER A 1 195 ? -13.193 18.944 25.754 1.00 45.22 195 SER A O 1
ATOM 1590 N N . VAL A 1 196 ? -14.049 20.042 23.997 1.00 42.09 196 VAL A N 1
ATOM 1591 C CA . VAL A 1 196 ? -14.754 21.062 24.789 1.00 42.09 196 VAL A CA 1
ATOM 1592 C C . VAL A 1 196 ? -15.880 20.417 25.603 1.00 42.09 196 VAL A C 1
ATOM 1594 O O . VAL A 1 196 ? -15.944 20.637 26.807 1.00 42.09 196 VAL A O 1
ATOM 1597 N N . ARG A 1 197 ? -16.707 19.533 25.025 1.00 42.16 197 ARG A N 1
ATOM 1598 C CA . ARG A 1 197 ? -17.725 18.811 25.815 1.00 42.16 197 ARG A CA 1
ATOM 1599 C C . ARG A 1 197 ? -17.123 18.006 26.966 1.00 42.16 197 ARG A C 1
ATOM 1601 O O . ARG A 1 197 ? -17.656 18.096 28.063 1.00 42.16 197 ARG A O 1
ATOM 1608 N N . HIS A 1 198 ? -16.008 17.305 26.754 1.00 42.03 198 HIS A N 1
ATOM 1609 C CA . HIS A 1 198 ? -15.354 16.535 27.815 1.00 42.03 198 HIS A CA 1
ATOM 1610 C C . HIS A 1 198 ? -14.660 17.400 28.875 1.00 42.03 198 HIS A C 1
ATOM 1612 O O . HIS A 1 198 ? -14.703 17.043 30.049 1.00 42.03 198 HIS A O 1
ATOM 1618 N N . LYS A 1 199 ? -14.069 18.546 28.500 1.00 37.66 199 LYS A N 1
ATOM 1619 C CA . LYS A 1 199 ? -13.474 19.495 29.460 1.00 37.66 199 LYS A CA 1
ATOM 1620 C C . LYS A 1 199 ? -14.512 20.206 30.329 1.00 37.66 199 LYS A C 1
ATOM 1622 O O . LYS A 1 199 ? -14.201 20.539 31.465 1.00 37.66 199 LYS A O 1
ATOM 1627 N N . TYR A 1 200 ? -15.722 20.434 29.817 1.00 34.50 200 TYR A N 1
ATOM 1628 C CA . TYR A 1 200 ? -16.798 21.074 30.582 1.00 34.50 200 TYR A CA 1
ATOM 1629 C C . TYR A 1 200 ? -17.717 20.075 31.301 1.00 34.50 200 TYR A C 1
ATOM 1631 O O . TYR A 1 200 ? -18.329 20.443 32.298 1.00 34.50 200 TYR A O 1
ATOM 1639 N N . SER A 1 201 ? -17.776 18.803 30.890 1.00 32.19 201 SER A N 1
ATOM 1640 C CA . SER A 1 201 ? -18.518 17.774 31.638 1.00 32.19 201 SER A CA 1
ATOM 1641 C C . SER A 1 201 ? -17.821 17.342 32.932 1.00 32.19 201 SER A C 1
ATOM 1643 O O . SER A 1 201 ? -18.497 16.947 33.875 1.00 32.19 201 SER A O 1
ATOM 1645 N N . SER A 1 202 ? -16.491 17.447 33.020 1.00 33.75 202 SER A N 1
ATOM 1646 C CA . SER A 1 202 ? -15.744 17.206 34.267 1.00 33.75 202 SER A CA 1
ATOM 1647 C C . SER A 1 202 ? -15.738 18.404 35.225 1.00 33.75 202 SER A C 1
ATOM 1649 O O . SER A 1 202 ? -15.372 18.243 36.384 1.00 33.75 202 SER A O 1
ATOM 1651 N N . LEU A 1 203 ? -16.191 19.581 34.778 1.00 33.00 203 LEU A N 1
ATOM 1652 C CA . LEU A 1 203 ? -16.424 20.757 35.629 1.00 33.00 203 LEU A CA 1
ATOM 1653 C C . LEU A 1 203 ? -17.861 20.836 36.174 1.00 33.00 203 LEU A C 1
ATOM 1655 O O . LEU A 1 203 ? -18.111 21.621 37.077 1.00 33.00 203 LEU A O 1
ATOM 1659 N N . LEU A 1 204 ? -18.786 20.008 35.675 1.00 31.84 204 LEU A N 1
ATOM 1660 C CA . LEU A 1 204 ? -20.194 19.966 36.108 1.00 31.84 204 LEU A CA 1
ATOM 1661 C C . LEU A 1 204 ? -20.505 18.855 37.130 1.00 31.84 204 LEU A C 1
ATOM 1663 O O . LEU A 1 204 ? -21.661 18.655 37.478 1.00 31.84 204 LEU A O 1
ATOM 1667 N N . PHE A 1 205 ? -19.486 18.148 37.632 1.00 32.62 205 PHE A N 1
ATOM 1668 C CA . PHE A 1 205 ? -19.612 17.181 38.736 1.00 32.62 205 PHE A CA 1
ATOM 1669 C C . PHE A 1 205 ? -18.921 17.642 40.036 1.00 32.62 205 PHE A C 1
ATOM 1671 O O . PHE A 1 205 ? -18.768 16.852 40.965 1.00 32.62 205 PHE A O 1
ATOM 1678 N N . LEU A 1 206 ? -18.519 18.917 40.119 1.00 33.69 206 LEU A N 1
ATOM 1679 C CA . LEU A 1 206 ? -17.923 19.537 41.314 1.00 33.69 206 LEU A CA 1
ATOM 1680 C C . LEU A 1 206 ? -18.513 20.927 41.631 1.00 33.69 206 LEU A C 1
ATOM 1682 O O . LEU A 1 206 ? -17.804 21.816 42.101 1.00 33.69 206 LEU A O 1
ATOM 1686 N N . SER A 1 207 ? -19.812 21.119 41.402 1.00 33.84 207 SER A N 1
ATOM 1687 C CA . SER A 1 207 ? -20.558 22.293 41.880 1.00 33.84 207 SER A CA 1
ATOM 1688 C C . SER A 1 207 ? -21.982 21.910 42.233 1.00 33.84 207 SER A C 1
ATOM 1690 O O . SER A 1 207 ? -22.634 21.349 41.323 1.00 33.84 207 SER A O 1
#